Protein AF-A0A438HPR0-F1 (afdb_monomer_lite)

InterPro domains:
  IPR000210 BTB/POZ domain [PS50097] (5-69)
  IPR011333 SKP1/BTB/POZ domain superfamily [SSF54695] (2-93)
  IPR027356 NPH3 domain [PF03000] (141-338)
  IPR027356 NPH3 domain [PS51649] (141-339)
  IPR043454 NPH3/RPT2-like family [PTHR32370] (5-338)

pLDDT: mean 81.65, std 18.94, range [27.33, 97.75]

Organism: Vitis vinifera (NCBI:txid29760)

Secondary structure (DSSP, 8-state):
------EEEEETTTEEEEE-HHHHTTT-HHHHHHHTT----SS-EEEEETT-TTHHHHHHHHHHHHHTTT-----HHHHHHHHHHHHHTT-HHHHHHHHHHHHTS----------S---------------TTHHHHHHHSTHHHHHTTS-HHHHHHHHHHHHHTT--HHHHHHHHHHHHHHHHHHS-HHHHHHHHHHHHHHHHTS-GGGS-HHHHHHHHHHHHHTT--HHHHHHHHHHHHTTGGG--HHHH-PBPTTSSS-SB-HHHHHHHHHHHHTS---HHHHHHHHHHHHHHHHHHTT-TT--HHHHHHHHTTS-GGG-S--HHHHHHHHHHH--

Foldseek 3Di:
DDFDQQEWEAWQVPDIDRHRLVLQLVQFPQSVVVCVPPDDDPHRHYHYDHPQQVTPVLVVQSRVCSVVVNADPDDLVCVVSVCSNSVSRVRLPSVLVNVLVVLPDQDPPDPPDPPDDDDDDDDDDDDDDPPPPVVVCCRNCVCLVSCLPDALVSLLSNLVVNVVVVPDLLSSQVSLLSSLVSCVVVDDQVSNQSSLLSSLVSNLVGDLVNHDLVSLLVSVLSNLVHPHDPVSVLSSLLSNLCVLLVDALVSQQDADSPVQAFRGDLVSVLSSLVSVVVDDDDLSSLLSNVVSLLVNLLVRLQTPRDDPVSSVCSLPSGDPSSDPDCVSVVVSVVSNVVD

Radius of gyration: 28.21 Å; chains: 1; bounding box: 67×55×75 Å

Sequence (339 aa):
MGFCCDLEVDVNGEETFLLDKKILIPFSSKLSRLFSGLTSKAGTLKVILPDFPGGAEGFELIARFCYNNGRAEISPFNAVLLNCAACFMEMDQKILDSLVGRLALPSVVSPCTPSSGCSSFQLSSDTRSTDSVKNSWSRTTWWFEDLVFLNADLIDKVVKMMVSQKLDHVTLSRFLFYYQKSRFFIAGPAEKSKTTEVVVTLLSSLDRSSVSCKGLYDILRMALSLKVSKCCKNILESLIGSQLDQATLDNLLVPSPHGKGCIYYVNLVLRLLKSFLGGQFSSTQLKKVAALMDLYIAEVAPDSSLKPTKFVALVAALPDSARDSYDGIYQATDIYLEV

Structure (mmCIF, N/CA/C/O backbone):
data_AF-A0A438HPR0-F1
#
_entry.id   AF-A0A438HPR0-F1
#
loop_
_atom_site.group_PDB
_atom_site.id
_atom_site.type_symbol
_atom_site.label_atom_id
_atom_site.label_alt_id
_atom_site.label_comp_id
_atom_site.label_asym_id
_atom_site.label_entity_id
_atom_site.label_seq_id
_atom_site.pdbx_PDB_ins_code
_atom_site.Cartn_x
_atom_site.Cartn_y
_atom_site.Cartn_z
_atom_site.occupancy
_atom_site.B_iso_or_equiv
_atom_site.auth_seq_id
_atom_site.auth_comp_id
_atom_site.auth_asym_id
_atom_site.auth_atom_id
_atom_site.pdbx_PDB_model_num
ATOM 1 N N . MET A 1 1 ? -36.090 14.163 37.262 1.00 40.16 1 MET A N 1
ATOM 2 C CA . MET A 1 1 ? -36.234 12.734 36.906 1.00 40.16 1 MET A CA 1
ATOM 3 C C . MET A 1 1 ? -35.174 11.996 37.703 1.00 40.16 1 MET A C 1
ATOM 5 O O . MET A 1 1 ? -34.005 12.289 37.503 1.00 40.16 1 MET A O 1
ATOM 9 N N . GLY A 1 2 ? -35.564 11.215 38.712 1.00 45.91 2 GLY A N 1
ATOM 10 C CA . GLY A 1 2 ? -34.607 10.568 39.616 1.00 45.91 2 GLY A CA 1
ATOM 11 C C . GLY A 1 2 ? -33.827 9.473 38.893 1.00 45.91 2 GLY A C 1
ATOM 12 O O . GLY A 1 2 ? -34.434 8.672 38.185 1.00 45.91 2 GLY A O 1
ATOM 13 N N . PHE A 1 3 ? -32.504 9.461 39.051 1.00 50.88 3 PHE A N 1
ATOM 14 C CA . PHE A 1 3 ? -31.665 8.350 38.612 1.00 50.88 3 PHE A CA 1
ATOM 15 C C . PHE A 1 3 ? -32.076 7.105 39.402 1.00 50.88 3 PHE A C 1
ATOM 17 O O . PHE A 1 3 ? -32.039 7.109 40.632 1.00 50.88 3 PHE A O 1
ATOM 24 N N . CYS A 1 4 ? -32.540 6.070 38.709 1.00 64.56 4 CYS A N 1
ATOM 25 C CA . CYS A 1 4 ? -32.874 4.798 39.331 1.00 64.56 4 CYS A CA 1
ATOM 26 C C . CYS A 1 4 ? -31.632 3.914 39.216 1.00 64.56 4 CYS A C 1
ATOM 28 O O . CYS A 1 4 ? -31.351 3.390 38.142 1.00 64.56 4 CYS A O 1
ATOM 30 N N . CYS A 1 5 ? -30.851 3.811 40.292 1.00 74.75 5 CYS A N 1
ATOM 31 C CA . CYS A 1 5 ? -29.707 2.904 40.345 1.00 74.75 5 CYS A CA 1
ATOM 32 C C . CYS A 1 5 ? -30.221 1.475 40.561 1.00 74.75 5 CYS A C 1
ATOM 34 O O . CYS A 1 5 ? -30.329 1.011 41.695 1.00 74.75 5 CYS A O 1
ATOM 36 N N . ASP A 1 6 ? -30.625 0.813 39.480 1.00 84.94 6 ASP A N 1
ATOM 37 C CA . ASP A 1 6 ? -31.234 -0.520 39.499 1.00 84.94 6 ASP A CA 1
ATOM 38 C C . ASP A 1 6 ? -30.257 -1.654 39.136 1.00 84.94 6 ASP A C 1
ATOM 40 O O . ASP A 1 6 ? -30.676 -2.807 38.973 1.00 84.94 6 ASP A O 1
ATOM 44 N N . LEU A 1 7 ? -28.960 -1.340 39.056 1.00 87.88 7 LEU A N 1
ATOM 45 C CA . LEU A 1 7 ? -27.871 -2.265 38.758 1.00 87.88 7 LEU A CA 1
ATOM 46 C C . LEU A 1 7 ? -26.665 -2.041 39.689 1.00 87.88 7 LEU A C 1
ATOM 48 O O . LEU A 1 7 ? -26.069 -0.969 39.687 1.00 87.88 7 LEU A O 1
ATOM 52 N N . GLU A 1 8 ? -26.274 -3.077 40.427 1.00 91.25 8 GLU A N 1
ATOM 53 C CA . GLU A 1 8 ? -24.967 -3.222 41.073 1.00 91.25 8 GLU A CA 1
ATOM 54 C C . GLU A 1 8 ? -24.010 -3.978 40.150 1.00 91.25 8 GLU A C 1
ATOM 56 O O . GLU A 1 8 ? -24.308 -5.092 39.710 1.00 91.25 8 GLU A O 1
ATOM 61 N N . VAL A 1 9 ? -22.841 -3.399 39.892 1.00 92.38 9 VAL A N 1
ATOM 62 C CA . VAL A 1 9 ? -21.751 -4.061 39.172 1.00 92.38 9 VAL A CA 1
ATOM 63 C C . VAL A 1 9 ? -20.544 -4.171 40.083 1.00 92.38 9 VAL A C 1
ATOM 65 O O . VAL A 1 9 ? -19.925 -3.167 40.410 1.00 92.38 9 VAL A O 1
ATOM 68 N N . ASP A 1 10 ? -20.222 -5.393 40.479 1.00 93.19 10 ASP A N 1
ATOM 69 C CA . ASP A 1 10 ? -19.020 -5.747 41.226 1.00 93.19 10 ASP A CA 1
ATOM 70 C C . ASP A 1 10 ? -17.889 -6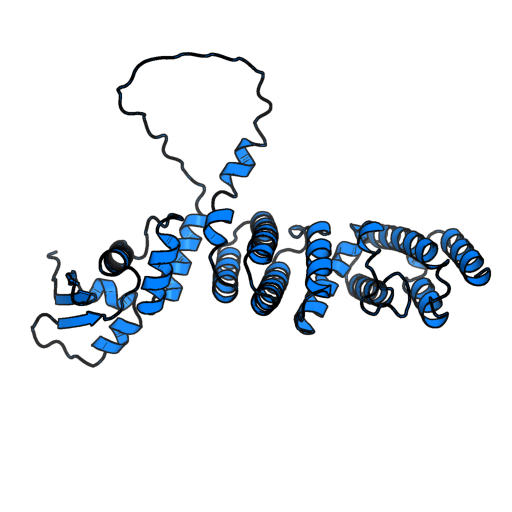.039 40.230 1.00 93.19 10 ASP A C 1
ATOM 72 O O . ASP A 1 10 ? -18.022 -6.913 39.364 1.00 93.19 10 ASP A O 1
ATOM 76 N N . VAL A 1 11 ? -16.806 -5.270 40.310 1.00 95.06 11 VAL A N 1
ATOM 77 C CA . VAL A 1 11 ? -15.658 -5.345 39.404 1.00 95.06 11 VAL A CA 1
ATOM 78 C C . VAL A 1 11 ? -14.484 -5.951 40.160 1.00 95.06 11 VAL A C 1
ATOM 80 O O . VAL A 1 11 ? -13.981 -5.363 41.114 1.00 95.06 11 VAL A O 1
ATOM 83 N N . ASN A 1 12 ? -14.043 -7.133 39.721 1.00 90.69 12 ASN A N 1
ATOM 84 C CA . ASN A 1 12 ? -12.920 -7.884 40.299 1.00 90.69 12 ASN A CA 1
ATOM 85 C C . ASN A 1 12 ? -13.018 -8.194 41.808 1.00 90.69 12 ASN A C 1
ATOM 87 O O . ASN A 1 12 ? -12.030 -8.632 42.390 1.00 90.69 12 ASN A O 1
ATOM 91 N N . GLY A 1 13 ? -14.175 -8.005 42.457 1.00 85.00 13 GLY A N 1
ATOM 92 C CA . GLY A 1 13 ? -14.289 -8.098 43.916 1.00 85.00 13 GLY A CA 1
ATOM 93 C C . GLY A 1 13 ? -13.649 -6.923 44.665 1.00 85.00 13 GLY A C 1
ATOM 94 O O . GLY A 1 13 ? -13.520 -6.992 45.886 1.00 85.00 13 GLY A O 1
ATOM 95 N N . GLU A 1 14 ? -13.228 -5.874 43.952 1.00 84.19 14 GLU A N 1
ATOM 96 C CA . GLU A 1 14 ? -12.534 -4.705 44.505 1.00 84.19 14 GLU A CA 1
ATOM 97 C C . GLU A 1 14 ? -13.509 -3.553 44.768 1.00 84.19 14 GLU A C 1
ATOM 99 O O . GLU A 1 14 ? -13.578 -3.039 45.884 1.00 84.19 14 GLU A O 1
ATOM 104 N N . GLU A 1 15 ? -14.301 -3.175 43.758 1.00 92.56 15 GLU A N 1
ATOM 105 C CA . GLU A 1 15 ? -15.260 -2.070 43.842 1.00 92.56 15 GLU A CA 1
ATOM 106 C C . GLU A 1 15 ? -16.634 -2.449 43.282 1.00 92.56 15 GLU A C 1
ATOM 108 O O . GLU A 1 15 ? -16.760 -3.241 42.346 1.00 92.56 15 GLU A O 1
ATOM 113 N N . THR A 1 16 ? -17.687 -1.860 43.859 1.00 92.56 16 THR A N 1
ATOM 114 C CA . THR A 1 16 ? -19.074 -2.036 43.405 1.00 92.56 16 THR A CA 1
ATOM 115 C C . THR A 1 16 ? -19.663 -0.707 42.941 1.00 92.56 16 THR A C 1
ATOM 117 O O . THR A 1 16 ? -19.718 0.262 43.696 1.00 92.56 16 THR A O 1
ATOM 120 N N . PHE A 1 17 ? -20.158 -0.681 41.707 1.00 92.00 17 PHE A N 1
ATOM 121 C CA . PHE A 1 17 ? -20.767 0.483 41.074 1.00 92.00 17 PHE A CA 1
ATOM 122 C C . PHE A 1 17 ? -22.291 0.367 41.069 1.00 92.00 17 PHE A C 1
ATOM 124 O O . PHE A 1 17 ? -22.838 -0.659 40.669 1.00 92.00 17 PHE A O 1
ATOM 131 N N . LEU A 1 18 ? -22.976 1.446 41.451 1.00 91.69 18 LEU A N 1
ATOM 132 C CA . LEU A 1 18 ? -24.435 1.565 41.399 1.00 91.69 18 LEU A CA 1
ATOM 133 C C . LEU A 1 18 ? -24.844 2.398 40.185 1.00 91.69 18 LEU A C 1
ATOM 135 O O . LEU A 1 18 ? -24.626 3.608 40.154 1.00 91.69 18 LEU A O 1
ATOM 139 N N . LEU A 1 19 ? -25.434 1.749 39.185 1.00 90.75 19 LEU A N 1
ATOM 140 C CA . LEU A 1 19 ? -25.696 2.326 37.868 1.00 90.75 19 LEU A CA 1
ATOM 141 C C . LEU A 1 19 ? -27.148 2.102 37.425 1.00 90.75 19 LEU A C 1
ATOM 143 O O . LEU A 1 19 ? -27.887 1.305 38.001 1.00 90.75 19 LEU A O 1
ATOM 147 N N . ASP A 1 20 ? -27.551 2.816 36.377 1.00 88.62 20 ASP A N 1
ATOM 148 C CA . ASP A 1 20 ? -28.837 2.643 35.699 1.00 88.62 20 ASP A CA 1
ATOM 149 C C . ASP A 1 20 ? -28.646 1.693 34.512 1.00 88.62 20 ASP A C 1
ATOM 151 O O . ASP A 1 20 ? -27.932 1.999 33.542 1.00 88.62 20 ASP A O 1
ATOM 155 N N . LYS A 1 21 ? -29.301 0.529 34.558 1.00 86.88 21 LYS A N 1
ATOM 156 C CA . LYS A 1 21 ? -29.164 -0.472 33.494 1.00 86.88 21 LYS A CA 1
ATOM 157 C C . LYS A 1 21 ? -29.645 0.047 32.139 1.00 86.88 21 LYS A C 1
ATOM 159 O O . LYS A 1 21 ? -29.128 -0.386 31.109 1.00 86.88 21 LYS A O 1
ATOM 164 N N . LYS A 1 22 ? -30.596 0.991 32.105 1.00 86.69 22 LYS A N 1
ATOM 165 C CA . LYS A 1 22 ? -31.125 1.571 30.857 1.00 86.69 22 LYS A CA 1
ATOM 166 C C . LYS A 1 22 ? -30.080 2.403 30.124 1.00 86.69 22 LYS A C 1
ATOM 168 O O . LYS A 1 22 ? -30.202 2.567 28.914 1.00 86.69 22 LYS A O 1
ATOM 173 N N . ILE A 1 23 ? -29.067 2.905 30.830 1.00 88.50 23 ILE A N 1
ATOM 174 C CA . ILE A 1 23 ? -27.968 3.672 30.236 1.00 88.50 23 ILE A CA 1
ATOM 175 C C . ILE A 1 23 ? -26.915 2.736 29.642 1.00 88.50 23 ILE A C 1
ATOM 177 O O . ILE A 1 23 ? -26.439 2.989 28.541 1.00 88.50 23 ILE A O 1
ATOM 181 N N . LEU A 1 24 ? -26.570 1.639 30.323 1.00 88.75 24 LEU A N 1
ATOM 182 C CA . LEU A 1 24 ? -25.499 0.737 29.878 1.00 88.75 24 LEU A CA 1
ATOM 183 C C . LEU A 1 24 ? -25.950 -0.280 28.816 1.00 88.75 24 LEU A C 1
ATOM 185 O O . LEU A 1 24 ? -25.207 -0.544 27.867 1.00 88.75 24 LEU A O 1
ATOM 189 N N . ILE A 1 25 ? -27.158 -0.845 28.942 1.00 87.19 25 ILE A N 1
ATOM 190 C CA . ILE A 1 25 ? -27.678 -1.891 28.036 1.00 87.19 25 ILE A CA 1
ATOM 191 C C . ILE A 1 25 ? -27.636 -1.485 26.556 1.00 87.19 25 ILE A C 1
ATOM 193 O O . ILE A 1 25 ? -27.214 -2.308 25.744 1.00 87.19 25 ILE A O 1
ATOM 197 N N . PRO A 1 26 ? -28.007 -0.248 26.162 1.00 87.12 26 PRO A N 1
ATOM 198 C CA . PRO A 1 26 ? -27.931 0.156 24.764 1.00 87.12 26 PRO A CA 1
ATOM 199 C C . PRO A 1 26 ? -26.521 0.079 24.185 1.00 87.12 26 PRO A C 1
ATOM 201 O O . PRO A 1 26 ? -26.385 0.059 22.964 1.00 87.12 26 PRO A O 1
ATOM 204 N N . PHE A 1 27 ? -25.478 0.142 25.017 1.00 86.56 27 PHE A N 1
ATOM 205 C CA . PHE A 1 27 ? -24.087 0.153 24.577 1.00 86.56 27 PHE A CA 1
ATOM 206 C C . PHE A 1 27 ? -23.433 -1.225 24.619 1.00 86.56 27 PHE A C 1
ATOM 208 O O . PHE A 1 27 ? -22.642 -1.520 23.729 1.00 86.56 27 PHE A O 1
ATOM 215 N N . SER A 1 28 ? -23.743 -2.046 25.623 1.00 89.75 28 SER A N 1
ATOM 216 C CA . SER A 1 28 ? -23.076 -3.329 25.850 1.00 89.75 28 SER A CA 1
ATOM 217 C C . SER A 1 28 ? -23.933 -4.505 25.391 1.00 89.75 28 SER A C 1
ATOM 219 O O . SER A 1 28 ? -24.949 -4.842 26.008 1.00 89.75 28 SER A O 1
ATOM 221 N N . SER A 1 29 ? -23.468 -5.197 24.348 1.00 88.12 29 SER A N 1
ATOM 222 C CA . SER A 1 29 ? -24.101 -6.435 23.869 1.00 88.12 29 SER A CA 1
ATOM 223 C C . SER A 1 29 ? -24.047 -7.537 24.931 1.00 88.12 29 SER A C 1
ATOM 225 O O . SER A 1 29 ? -24.999 -8.305 25.088 1.00 88.12 29 SER A O 1
ATOM 227 N N . LYS A 1 30 ? -22.968 -7.560 25.723 1.00 89.38 30 LYS A N 1
ATOM 228 C CA . LYS A 1 30 ? -22.779 -8.478 26.848 1.00 89.38 30 LYS A CA 1
ATOM 229 C C . LYS A 1 30 ? -23.846 -8.281 27.922 1.00 89.38 30 LYS A C 1
ATOM 231 O O . LYS A 1 30 ? -24.513 -9.243 28.293 1.00 89.38 30 LYS A O 1
ATOM 236 N N . LEU A 1 31 ? -24.061 -7.043 28.377 1.00 88.56 31 LEU A N 1
ATOM 237 C CA . LEU A 1 31 ? -25.106 -6.736 29.360 1.00 88.56 31 LEU A CA 1
ATOM 238 C C . LEU A 1 31 ? -26.508 -6.972 28.793 1.00 88.56 31 LEU A C 1
ATOM 240 O O . LEU A 1 31 ? -27.348 -7.551 29.473 1.00 88.56 31 LEU A O 1
ATOM 244 N N . SER A 1 32 ? -26.752 -6.593 27.536 1.00 88.38 32 SER A N 1
ATOM 245 C CA . SER A 1 32 ? -28.027 -6.865 26.863 1.00 88.38 32 SER A CA 1
ATOM 246 C C . SER A 1 32 ? -28.365 -8.362 26.876 1.00 88.38 32 SER A C 1
ATOM 248 O O . SER A 1 32 ? -29.481 -8.743 27.228 1.00 88.38 32 SER A O 1
ATOM 250 N N . ARG A 1 33 ? -27.380 -9.231 26.605 1.00 88.56 33 ARG A N 1
ATOM 251 C CA . ARG A 1 33 ? -27.534 -10.693 26.659 1.00 88.56 33 ARG A CA 1
ATOM 252 C C . ARG A 1 33 ? -27.710 -11.234 28.078 1.00 88.56 33 ARG A C 1
ATOM 254 O O . ARG A 1 33 ? -28.470 -12.176 28.266 1.00 88.56 33 ARG A O 1
ATOM 261 N N . LEU A 1 34 ? -27.032 -10.652 29.067 1.00 85.00 34 LEU A N 1
ATOM 262 C CA . LEU A 1 34 ? -27.198 -11.042 30.471 1.00 85.00 34 LEU A CA 1
ATOM 263 C C . LEU A 1 34 ? -28.601 -10.706 30.994 1.00 85.00 34 LEU A C 1
ATOM 265 O O . LEU A 1 34 ? -29.153 -11.462 31.789 1.00 85.00 34 LEU A O 1
ATOM 269 N N . PHE A 1 35 ? -29.200 -9.606 30.529 1.00 83.19 35 PHE A N 1
ATOM 270 C CA . PHE A 1 35 ? -30.494 -9.132 31.025 1.00 83.19 35 PHE A CA 1
ATOM 271 C C . PHE A 1 35 ? -31.699 -9.502 30.152 1.00 83.19 35 PHE A C 1
ATOM 273 O O . PHE A 1 35 ? -32.829 -9.366 30.620 1.00 83.19 35 PHE A O 1
ATOM 280 N N . SER A 1 36 ? -31.505 -10.012 28.930 1.00 74.88 36 SER A N 1
ATOM 281 C CA . SER A 1 36 ? -32.595 -10.333 27.988 1.00 74.88 36 SER A CA 1
ATOM 282 C C . SER A 1 36 ? -33.578 -11.410 28.476 1.00 74.88 36 SER A C 1
ATOM 284 O O . SER A 1 36 ? -34.665 -11.529 27.914 1.00 74.88 36 SER A O 1
ATOM 286 N N . GLY A 1 37 ? -33.244 -12.156 29.536 1.00 65.94 37 GLY A N 1
ATOM 287 C CA . GLY A 1 37 ? -34.116 -13.157 30.169 1.00 65.94 37 GLY A CA 1
ATOM 288 C C . GLY A 1 37 ? -34.644 -12.791 31.563 1.00 65.94 37 GLY A C 1
ATOM 289 O O . GLY A 1 37 ? -35.421 -13.551 32.138 1.00 65.94 37 GLY A O 1
ATOM 290 N N . LEU A 1 38 ? -34.241 -11.652 32.134 1.00 66.44 38 LEU A N 1
ATOM 291 C CA . LEU A 1 38 ? -34.601 -11.254 33.498 1.00 66.44 38 LEU A CA 1
ATOM 292 C C . LEU A 1 38 ? -35.800 -10.297 33.466 1.00 66.44 38 LEU A C 1
ATOM 294 O O . LEU A 1 38 ? -35.656 -9.077 33.406 1.00 66.44 38 LEU A O 1
ATOM 298 N N . THR A 1 39 ? -37.017 -10.848 33.513 1.00 53.59 39 THR A N 1
ATOM 299 C CA . THR A 1 39 ? -38.241 -10.051 33.686 1.00 53.59 39 THR A CA 1
ATOM 300 C C . THR A 1 39 ? -38.195 -9.339 35.036 1.00 53.59 39 THR A C 1
ATOM 302 O O . THR A 1 39 ? -38.145 -9.999 36.073 1.00 53.59 39 THR A O 1
ATOM 305 N N . SER A 1 40 ? -38.201 -8.005 34.998 1.00 56.44 40 SER A N 1
ATOM 306 C CA . SER A 1 40 ? -38.122 -7.064 36.123 1.00 56.44 40 SER A CA 1
ATOM 307 C C . SER A 1 40 ? -38.951 -7.479 37.351 1.00 56.44 40 SER A C 1
ATOM 309 O O . SER A 1 40 ? -40.078 -7.021 37.534 1.00 56.44 40 SER A O 1
ATOM 311 N N . LYS A 1 41 ? -38.382 -8.299 38.241 1.00 55.44 41 LYS A N 1
ATOM 312 C CA . LYS A 1 41 ? -38.765 -8.293 39.656 1.00 55.44 41 LYS A CA 1
ATOM 313 C C . LYS A 1 41 ? -38.112 -7.066 40.288 1.00 55.44 41 LYS A C 1
ATOM 315 O O . LYS A 1 41 ? -36.979 -6.743 39.953 1.00 55.44 41 LYS A O 1
ATOM 320 N N . ALA A 1 42 ? -38.858 -6.370 41.141 1.00 55.81 42 ALA A N 1
ATOM 321 C CA . ALA A 1 42 ? -38.537 -5.069 41.728 1.00 55.81 42 ALA A CA 1
ATOM 322 C C . ALA A 1 42 ? -37.354 -5.107 42.724 1.00 55.81 42 ALA A C 1
ATOM 324 O O . ALA A 1 42 ? -37.514 -4.785 43.897 1.00 55.81 42 ALA A O 1
ATOM 325 N N . GLY A 1 43 ? -36.178 -5.535 42.267 1.00 65.25 43 GLY A N 1
ATOM 326 C CA . GLY A 1 43 ? -34.943 -5.575 43.040 1.00 65.25 43 GLY A CA 1
ATOM 327 C C . GLY A 1 43 ? -33.747 -5.151 42.194 1.00 65.25 43 GLY A C 1
ATOM 328 O O . GLY A 1 43 ? -33.747 -5.323 40.973 1.00 65.25 43 GLY A O 1
ATOM 329 N N . THR A 1 44 ? -32.743 -4.582 42.857 1.00 70.94 44 THR A N 1
ATOM 330 C CA . THR A 1 44 ? -31.449 -4.228 42.267 1.00 70.94 44 THR A CA 1
ATOM 331 C C . THR A 1 44 ? -30.798 -5.480 41.686 1.00 70.94 44 THR A C 1
ATOM 333 O O . THR A 1 44 ? -30.643 -6.488 42.378 1.00 70.94 44 THR A O 1
ATOM 336 N N . LEU A 1 45 ? -30.456 -5.446 40.398 1.00 83.94 45 LEU A N 1
ATOM 337 C CA . LEU A 1 45 ? -29.740 -6.539 39.740 1.00 83.94 45 LEU A CA 1
ATOM 338 C C . LEU A 1 45 ? -28.270 -6.468 40.140 1.00 83.94 45 LEU A C 1
ATOM 340 O O . LEU A 1 45 ? -27.692 -5.397 40.042 1.00 83.94 45 LEU A O 1
ATOM 344 N N . LYS A 1 46 ? -27.655 -7.584 40.536 1.00 88.00 46 LYS A N 1
ATOM 345 C CA . LYS A 1 46 ? -26.213 -7.643 40.806 1.00 88.00 46 LYS A CA 1
ATOM 346 C C . LYS A 1 46 ? -25.499 -8.436 39.715 1.00 88.00 46 LYS A C 1
ATOM 348 O O . LYS A 1 46 ? -25.894 -9.561 39.408 1.00 88.00 46 LYS A O 1
ATOM 353 N N . VAL A 1 47 ? -24.452 -7.856 39.139 1.00 90.12 47 VAL A N 1
ATOM 354 C CA . VAL A 1 47 ? -23.565 -8.483 38.151 1.00 90.12 47 VAL A CA 1
ATOM 355 C C . VAL A 1 47 ? -22.141 -8.459 38.681 1.00 90.12 47 VAL A C 1
ATOM 357 O O . VAL A 1 47 ? -21.708 -7.453 39.226 1.00 90.12 47 VAL A O 1
ATOM 360 N N . ILE A 1 48 ? -21.416 -9.561 38.496 1.00 91.75 48 ILE A N 1
ATOM 361 C CA . ILE A 1 48 ? -19.993 -9.658 38.828 1.00 91.75 48 ILE A CA 1
ATOM 362 C C . ILE A 1 48 ? -19.215 -9.737 37.517 1.00 91.75 48 ILE A C 1
ATOM 364 O O . ILE A 1 48 ? -19.514 -10.577 36.663 1.00 91.75 48 ILE A O 1
ATOM 368 N N . LEU A 1 49 ? -18.235 -8.856 37.355 1.00 91.88 49 LEU A N 1
ATOM 369 C CA . LEU A 1 49 ? -17.322 -8.809 36.221 1.00 91.88 49 LEU A CA 1
ATOM 370 C C . LEU A 1 49 ? -15.915 -9.184 36.710 1.00 91.88 49 LEU A C 1
ATOM 372 O O . LEU A 1 49 ? -15.160 -8.297 37.108 1.00 91.88 49 LEU A O 1
ATOM 376 N N . PRO A 1 50 ? -15.567 -10.484 36.717 1.00 91.19 50 PRO A N 1
ATOM 377 C CA . PRO A 1 50 ? -14.218 -10.916 37.055 1.00 91.19 50 PRO A CA 1
ATOM 378 C C . PRO A 1 50 ? -13.244 -10.578 35.920 1.00 91.19 50 PRO A C 1
ATOM 380 O O . PRO A 1 50 ? -13.624 -10.588 34.745 1.00 91.19 50 PRO A O 1
ATOM 383 N N . ASP A 1 51 ? -11.993 -10.307 36.289 1.00 90.38 51 ASP A N 1
ATOM 384 C CA . ASP A 1 51 ? -10.882 -9.974 35.391 1.00 90.38 51 ASP A CA 1
ATOM 385 C C . ASP A 1 51 ? -11.191 -8.825 34.415 1.00 90.38 51 ASP A C 1
ATOM 387 O O . ASP A 1 51 ? -10.788 -8.831 33.247 1.00 90.38 51 ASP A O 1
ATOM 391 N N . PHE A 1 52 ? -11.927 -7.817 34.887 1.00 91.75 52 PHE A N 1
ATOM 392 C CA . PHE A 1 52 ? -12.206 -6.620 34.114 1.00 91.75 52 PHE A CA 1
ATOM 393 C C . PHE A 1 52 ? -10.894 -5.876 33.813 1.00 91.75 52 PHE A C 1
ATOM 395 O O . PHE A 1 52 ? -10.135 -5.558 34.739 1.00 91.75 52 PHE A O 1
ATOM 402 N N . PRO A 1 53 ? -10.599 -5.574 32.537 1.00 84.69 53 PRO A N 1
ATOM 403 C CA . PRO A 1 53 ? -9.344 -4.939 32.159 1.00 84.69 53 PRO A CA 1
ATOM 404 C C . PRO A 1 53 ? -9.283 -3.509 32.702 1.00 84.69 53 PRO A C 1
ATOM 406 O O . PRO A 1 53 ? -10.149 -2.684 32.414 1.00 84.69 53 PRO A O 1
ATOM 409 N N . GLY A 1 54 ? -8.239 -3.219 33.478 1.00 85.94 54 GLY A N 1
ATOM 410 C CA . GLY A 1 54 ? -8.115 -1.945 34.190 1.00 85.94 54 GLY A CA 1
ATOM 411 C C . GLY A 1 54 ? -8.843 -1.877 35.523 1.00 85.94 54 GLY A C 1
ATOM 412 O O . GLY A 1 54 ? -8.883 -0.803 36.113 1.00 85.94 54 GLY A O 1
ATOM 413 N N . GLY A 1 55 ? -9.447 -2.982 35.971 1.00 92.12 55 GLY A N 1
ATOM 414 C CA . GLY A 1 55 ? -10.204 -3.033 37.215 1.00 92.12 55 GLY A CA 1
ATOM 415 C C . GLY A 1 55 ? -11.295 -1.971 37.285 1.00 92.12 55 GLY A C 1
ATOM 416 O O . GLY A 1 55 ? -11.960 -1.672 36.286 1.00 92.12 55 GLY A O 1
ATOM 417 N N . ALA A 1 56 ? -11.466 -1.405 38.476 1.00 91.44 56 ALA A N 1
ATOM 418 C CA . ALA A 1 56 ? -12.455 -0.372 38.745 1.00 91.44 56 ALA A CA 1
ATOM 419 C C . ALA A 1 56 ? -12.273 0.875 37.859 1.00 91.44 56 ALA A C 1
ATOM 421 O O . ALA A 1 56 ? -13.249 1.362 37.293 1.00 91.44 56 ALA A O 1
ATOM 422 N N . GLU A 1 57 ? -11.033 1.329 37.643 1.00 88.62 57 GLU A N 1
ATOM 423 C CA . GLU A 1 57 ? -10.725 2.499 36.805 1.00 88.62 57 GLU A CA 1
ATOM 424 C C . GLU A 1 57 ? -11.149 2.280 35.342 1.00 88.62 57 GLU A C 1
ATOM 426 O O . GLU A 1 57 ? -11.787 3.132 34.713 1.00 88.62 57 GLU A O 1
ATOM 431 N N . GLY A 1 58 ? -10.850 1.097 34.794 1.00 87.94 58 GLY A N 1
ATOM 432 C CA . GLY A 1 58 ? -11.281 0.724 33.447 1.00 87.94 58 GLY A CA 1
ATOM 433 C C . GLY A 1 58 ? -12.805 0.688 33.317 1.00 87.94 58 GLY A C 1
ATOM 434 O O . GLY A 1 58 ? -13.359 1.113 32.295 1.00 87.94 58 GLY A O 1
ATOM 435 N N . PHE A 1 59 ? -13.498 0.204 34.350 1.00 92.69 59 PHE A N 1
ATOM 436 C CA . PHE A 1 59 ? -14.955 0.158 34.362 1.00 92.69 59 PHE A CA 1
ATOM 437 C C . PHE A 1 59 ? -15.577 1.551 34.518 1.00 92.69 59 PHE A C 1
ATOM 439 O O . PHE A 1 59 ? -16.540 1.865 33.815 1.00 92.69 59 PHE A O 1
ATOM 446 N N . GLU A 1 60 ? -15.001 2.416 35.354 1.00 91.06 60 GLU A N 1
ATOM 447 C CA . GLU A 1 60 ? -15.426 3.809 35.507 1.00 91.06 60 GLU A CA 1
ATOM 448 C C . GLU A 1 60 ? -15.360 4.552 34.167 1.00 91.06 60 GLU A C 1
ATOM 450 O O . GLU A 1 60 ? -16.319 5.228 33.781 1.00 91.06 60 GLU A O 1
ATOM 455 N N . LEU A 1 61 ? -14.278 4.370 33.400 1.00 86.56 61 LEU A N 1
ATOM 456 C CA . LEU A 1 61 ? -14.145 4.943 32.057 1.00 86.56 61 LEU A CA 1
ATOM 457 C C . LEU A 1 61 ? -15.278 4.500 31.120 1.00 86.56 61 LEU A C 1
ATOM 459 O O . LEU A 1 61 ? -15.840 5.330 30.398 1.00 86.56 61 LEU A O 1
ATOM 463 N N . ILE A 1 62 ? -15.654 3.218 31.149 1.00 89.31 62 ILE A N 1
ATOM 464 C CA . ILE A 1 62 ? -16.770 2.682 30.356 1.00 89.31 62 ILE A CA 1
ATOM 465 C C . ILE A 1 62 ? -18.117 3.219 30.832 1.00 89.31 62 ILE A C 1
ATOM 467 O O . ILE A 1 62 ? -18.952 3.609 30.008 1.00 89.31 62 ILE A O 1
ATOM 471 N N . ALA A 1 63 ? -18.343 3.269 32.143 1.00 90.38 63 ALA A N 1
ATOM 472 C CA . ALA A 1 63 ? -19.564 3.819 32.709 1.00 90.38 63 ALA A CA 1
ATOM 473 C C . ALA A 1 63 ? -19.706 5.290 32.299 1.00 90.38 63 ALA A C 1
ATOM 475 O O . ALA A 1 63 ? -20.701 5.672 31.681 1.00 90.38 63 ALA A O 1
ATOM 476 N N . ARG A 1 64 ? -18.665 6.101 32.506 1.00 88.38 64 ARG A N 1
ATOM 477 C CA . ARG A 1 64 ? -18.630 7.506 32.091 1.00 88.38 64 ARG A CA 1
ATOM 478 C C . ARG A 1 64 ? -18.853 7.667 30.587 1.00 88.38 64 ARG A C 1
ATOM 480 O O . ARG A 1 64 ? -19.567 8.584 30.181 1.00 88.38 64 ARG A O 1
ATOM 487 N N . PHE A 1 65 ? -18.303 6.784 29.754 1.00 86.94 65 PHE A N 1
ATOM 488 C CA . PHE A 1 65 ? -18.576 6.765 28.315 1.00 86.94 65 PHE A CA 1
ATOM 489 C C . PHE A 1 65 ? -20.069 6.551 28.008 1.00 86.94 65 PHE A C 1
ATOM 491 O O . PHE A 1 65 ? -20.649 7.319 27.236 1.00 86.94 65 PHE A O 1
ATOM 498 N N . CYS A 1 66 ? -20.714 5.563 28.638 1.00 88.19 66 CYS A N 1
ATOM 499 C CA . CYS A 1 66 ? -22.142 5.279 28.447 1.00 88.19 66 CYS A CA 1
ATOM 500 C C . CYS A 1 66 ? -23.024 6.447 28.903 1.00 88.19 66 CYS A C 1
ATOM 502 O O . CYS A 1 66 ? -23.925 6.869 28.178 1.00 88.19 66 CYS A O 1
ATOM 504 N N . TYR A 1 67 ? -22.736 7.002 30.082 1.00 88.06 67 TYR A N 1
ATOM 505 C CA . TYR A 1 67 ? -23.500 8.104 30.672 1.00 88.06 67 TYR A CA 1
ATOM 506 C C . TYR A 1 67 ? -23.390 9.403 29.875 1.00 88.06 67 TYR A C 1
ATOM 508 O O . TYR A 1 67 ? -24.346 10.173 29.820 1.00 88.06 67 TYR A O 1
ATOM 516 N N . ASN A 1 68 ? -22.274 9.616 29.180 1.00 85.38 68 ASN A N 1
ATOM 517 C CA . ASN A 1 68 ? -22.118 10.735 28.253 1.00 85.38 68 ASN A CA 1
ATOM 518 C C . ASN A 1 68 ? -22.631 10.417 26.838 1.00 85.38 68 ASN A C 1
ATOM 520 O O . ASN A 1 68 ? -22.223 11.047 25.862 1.00 85.38 68 ASN A O 1
ATOM 524 N N . ASN A 1 69 ? -23.524 9.433 26.707 1.00 79.06 69 ASN A N 1
ATOM 525 C CA . ASN A 1 69 ? -24.131 9.016 25.447 1.00 79.06 69 ASN A CA 1
ATOM 526 C C . ASN A 1 69 ? -23.094 8.657 24.364 1.00 79.06 69 ASN A C 1
ATOM 528 O O . ASN A 1 69 ? -23.235 9.017 23.194 1.00 79.06 69 ASN A O 1
ATOM 532 N N . GLY A 1 70 ? -22.016 7.990 24.772 1.00 74.12 70 GLY A N 1
ATOM 533 C CA . GLY A 1 70 ? -20.912 7.621 23.897 1.00 74.12 70 GLY A CA 1
ATOM 534 C C . GLY A 1 70 ? -19.999 8.779 23.514 1.00 74.12 70 GLY A C 1
ATOM 535 O O . GLY A 1 70 ? -19.306 8.685 22.513 1.00 74.12 70 GLY A O 1
ATOM 536 N N . ARG A 1 71 ? -19.999 9.884 24.268 1.00 68.75 71 ARG A N 1
ATOM 537 C CA . ARG A 1 71 ? -19.056 10.994 24.093 1.00 68.75 71 ARG A CA 1
ATOM 538 C C . ARG A 1 71 ? -18.101 11.025 25.280 1.00 68.75 71 ARG A C 1
ATOM 540 O O . ARG A 1 71 ? -18.423 11.597 26.313 1.00 68.75 71 ARG A O 1
ATOM 547 N N . ALA A 1 72 ? -16.926 10.416 25.150 1.00 67.12 72 ALA A N 1
ATOM 548 C CA . ALA A 1 72 ? -15.874 10.547 26.159 1.00 67.12 72 ALA A CA 1
ATOM 549 C C . ALA A 1 72 ? -14.686 11.346 25.630 1.00 67.12 72 ALA A C 1
ATOM 551 O O . ALA A 1 72 ? -14.394 11.365 24.430 1.00 67.12 72 ALA A O 1
ATOM 552 N N . GLU A 1 73 ? -13.964 11.982 26.548 1.00 61.31 73 GLU A N 1
ATOM 553 C CA . GLU A 1 73 ? -12.661 12.545 26.236 1.00 61.31 73 GLU A CA 1
ATOM 554 C C . GLU A 1 73 ? -11.626 11.423 26.102 1.00 61.31 73 GLU A C 1
ATOM 556 O O . GLU A 1 73 ? -10.973 11.044 27.067 1.00 61.31 73 GLU A O 1
ATOM 561 N N . ILE A 1 74 ? -11.504 10.862 24.897 1.00 66.56 74 ILE A N 1
ATOM 562 C CA . ILE A 1 74 ? -10.535 9.800 24.588 1.00 66.56 74 ILE A CA 1
ATOM 563 C C . ILE A 1 74 ? -9.137 10.396 24.370 1.00 66.56 74 ILE A C 1
ATOM 565 O O . ILE A 1 74 ? -8.852 10.926 23.294 1.00 66.56 74 ILE A O 1
ATOM 569 N N . SER A 1 75 ? -8.277 10.351 25.380 1.00 59.91 75 SER A N 1
ATOM 570 C CA . SER A 1 75 ? -6.864 10.727 25.288 1.00 59.91 75 SER A CA 1
ATOM 571 C C . SER A 1 75 ? -5.995 9.492 25.007 1.00 59.91 75 SER A C 1
ATOM 573 O O . SER A 1 75 ? -6.409 8.374 25.314 1.00 59.91 75 SER A O 1
ATOM 575 N N . PRO A 1 76 ? -4.766 9.646 24.488 1.00 52.72 76 PRO A N 1
ATOM 576 C CA . PRO A 1 76 ? -3.830 8.524 24.359 1.00 52.72 76 PRO A CA 1
ATOM 577 C C . PRO A 1 76 ? -3.615 7.741 25.662 1.00 52.72 76 PRO A C 1
ATOM 579 O O . PRO A 1 76 ? -3.419 6.529 25.625 1.00 52.72 76 PRO A O 1
ATOM 582 N N . PHE A 1 77 ? -3.718 8.407 26.816 1.00 57.94 77 PHE A N 1
ATOM 583 C CA . PHE A 1 77 ? -3.553 7.785 28.131 1.00 57.94 77 PHE A CA 1
ATOM 584 C C . PHE A 1 77 ? -4.705 6.847 28.511 1.00 57.94 77 PHE A C 1
ATOM 586 O O . PHE A 1 77 ? -4.482 5.882 29.235 1.00 57.94 77 PHE A O 1
ATOM 593 N N . ASN A 1 78 ? -5.924 7.100 28.022 1.00 71.25 78 ASN A N 1
ATOM 594 C CA . ASN A 1 78 ? -7.099 6.288 28.349 1.00 71.25 78 ASN A CA 1
ATOM 595 C C . ASN A 1 78 ? -7.605 5.433 27.175 1.00 71.25 78 ASN A C 1
ATOM 597 O O . ASN A 1 78 ? -8.422 4.543 27.391 1.00 71.25 78 ASN A O 1
ATOM 601 N N . ALA A 1 79 ? -7.108 5.648 25.952 1.00 70.75 79 ALA A N 1
ATOM 602 C CA . ALA A 1 79 ? -7.599 4.980 24.748 1.00 70.75 79 ALA A CA 1
ATOM 603 C C . ALA A 1 79 ? -7.399 3.457 24.781 1.00 70.75 79 ALA A C 1
ATOM 605 O O . ALA A 1 79 ? -8.310 2.713 24.421 1.00 70.75 79 ALA A O 1
ATOM 606 N N . VAL A 1 80 ? -6.237 2.986 25.248 1.00 69.62 80 VAL A N 1
ATOM 607 C CA . VAL A 1 80 ? -5.950 1.547 25.383 1.00 69.62 80 VAL A CA 1
ATOM 608 C C . VAL A 1 80 ? -6.881 0.916 26.411 1.00 69.62 80 VAL A C 1
ATOM 610 O O . VAL A 1 80 ? -7.521 -0.095 26.126 1.00 69.62 80 VAL A O 1
ATOM 613 N N . LEU A 1 81 ? -6.984 1.537 27.588 1.00 78.62 81 LEU A N 1
ATOM 614 C CA . LEU A 1 81 ? -7.791 1.039 28.695 1.00 78.62 81 LEU A CA 1
ATOM 615 C C . LEU A 1 81 ? -9.275 0.998 28.326 1.00 78.62 81 LEU A C 1
ATOM 617 O O . LEU A 1 81 ? -9.919 -0.038 28.480 1.00 78.62 81 LEU A O 1
ATOM 621 N N . LEU A 1 82 ? -9.778 2.086 27.738 1.00 82.31 82 LEU A N 1
ATOM 622 C CA . LEU A 1 82 ? -11.139 2.184 27.228 1.00 82.31 82 LEU A CA 1
ATOM 623 C C . LEU A 1 82 ? -11.401 1.118 26.163 1.00 82.31 82 LEU A C 1
ATOM 625 O O . LEU A 1 82 ? -12.432 0.461 26.219 1.00 82.31 82 LEU A O 1
ATOM 629 N N . ASN A 1 83 ? -10.479 0.904 25.220 1.00 78.19 83 ASN A N 1
ATOM 630 C CA . ASN A 1 83 ? -10.645 -0.109 24.179 1.00 78.19 83 ASN A CA 1
ATOM 631 C C . ASN A 1 83 ? -10.677 -1.535 24.755 1.00 78.19 83 ASN A C 1
ATOM 633 O O . ASN A 1 83 ? -11.548 -2.322 24.386 1.00 78.19 83 ASN A O 1
ATOM 637 N N . CYS A 1 84 ? -9.776 -1.871 25.681 1.00 78.88 84 CYS A N 1
ATOM 638 C CA . CYS A 1 84 ? -9.770 -3.174 26.351 1.00 78.88 84 CYS A CA 1
ATOM 639 C C . CYS A 1 84 ? -11.068 -3.413 27.140 1.00 78.88 84 CYS A C 1
ATOM 641 O O . CYS A 1 84 ? -11.706 -4.455 26.981 1.00 78.88 84 CYS A O 1
ATOM 643 N N . ALA A 1 85 ? -11.493 -2.427 27.932 1.00 88.25 85 ALA A N 1
ATOM 644 C CA . ALA A 1 85 ? -12.736 -2.451 28.700 1.00 88.25 85 ALA A CA 1
ATOM 645 C C . ALA A 1 85 ? -13.979 -2.564 27.805 1.00 88.25 85 ALA A C 1
ATOM 647 O O . ALA A 1 85 ? -14.909 -3.314 28.100 1.00 88.25 85 ALA A O 1
ATOM 648 N N . ALA A 1 86 ? -13.968 -1.900 26.655 1.00 85.94 86 ALA A N 1
ATOM 649 C CA . ALA A 1 86 ? -15.039 -1.966 25.671 1.00 85.94 86 ALA A CA 1
ATOM 650 C C . ALA A 1 86 ? -15.146 -3.315 24.983 1.00 85.94 86 ALA A C 1
ATOM 652 O O . ALA A 1 86 ? -16.256 -3.821 24.836 1.00 85.94 86 ALA A O 1
ATOM 653 N N . CYS A 1 87 ? -14.006 -3.900 24.605 1.00 82.94 87 CYS A N 1
ATOM 654 C CA . CYS A 1 87 ? -13.953 -5.245 24.043 1.00 82.94 87 CYS A CA 1
ATOM 655 C C . CYS A 1 87 ? -14.503 -6.251 25.058 1.00 82.94 87 CYS A C 1
ATOM 657 O O . CYS A 1 87 ? -15.324 -7.098 24.716 1.00 82.94 87 CYS A O 1
ATOM 659 N N . PHE A 1 88 ? -14.117 -6.116 26.332 1.00 87.50 88 PHE A N 1
ATOM 660 C CA . PHE A 1 88 ? -14.641 -6.959 27.406 1.00 87.50 88 PHE A CA 1
ATOM 661 C C . PHE A 1 88 ? -16.164 -6.826 27.573 1.00 87.50 88 PHE A C 1
ATOM 663 O O . PHE A 1 88 ? -16.833 -7.806 27.913 1.00 87.50 88 PHE A O 1
ATOM 670 N N . MET A 1 89 ? -16.708 -5.630 27.331 1.00 88.50 89 MET A N 1
ATOM 671 C CA . MET A 1 89 ? -18.136 -5.307 27.423 1.00 88.50 89 MET A CA 1
ATOM 672 C C . MET A 1 89 ? -18.906 -5.477 26.104 1.00 88.50 89 MET A C 1
ATOM 674 O O . MET A 1 89 ? -20.119 -5.250 26.086 1.00 88.50 89 MET A O 1
ATOM 678 N N . GLU A 1 90 ? -18.247 -5.899 25.022 1.00 88.38 90 GLU A N 1
ATOM 679 C CA . GLU A 1 90 ? -18.817 -6.025 23.672 1.00 88.38 90 GLU A CA 1
ATOM 680 C C . GLU A 1 90 ? -19.491 -4.714 23.195 1.00 88.38 90 GLU A C 1
ATOM 682 O O . GLU A 1 90 ? -20.656 -4.710 22.773 1.00 88.38 90 GLU A O 1
ATOM 687 N N . MET A 1 91 ? -18.770 -3.589 23.325 1.00 84.94 91 MET A N 1
ATOM 688 C CA . MET A 1 91 ? -19.208 -2.213 22.999 1.00 84.94 91 MET A CA 1
ATOM 689 C C . MET A 1 91 ? -18.567 -1.638 21.717 1.00 84.94 91 MET A C 1
ATOM 691 O O . MET A 1 91 ? -18.638 -0.432 21.458 1.00 84.94 91 MET A O 1
ATOM 695 N N . ASP A 1 92 ? -17.927 -2.488 20.916 1.00 69.25 92 ASP A N 1
ATOM 696 C CA . ASP A 1 92 ? -16.919 -2.133 19.908 1.00 69.25 92 ASP A CA 1
ATOM 697 C C . ASP A 1 92 ? -17.357 -1.031 18.930 1.00 69.25 92 ASP A C 1
ATOM 699 O O . ASP A 1 92 ? -16.587 -0.129 18.609 1.00 69.25 92 ASP A O 1
ATOM 703 N N . GLN A 1 93 ? -18.605 -1.072 18.460 1.00 67.25 93 GLN A N 1
ATOM 704 C CA . GLN A 1 93 ? -19.073 -0.186 17.392 1.00 67.25 93 GLN A CA 1
ATOM 705 C C . GLN A 1 93 ? -19.236 1.269 17.860 1.00 67.25 93 GLN A C 1
ATOM 707 O O . GLN A 1 93 ? -18.853 2.193 17.150 1.00 67.25 93 GLN A O 1
ATOM 712 N N . LYS A 1 94 ? -19.707 1.482 19.095 1.00 68.50 94 LYS A N 1
ATOM 713 C CA . LYS A 1 94 ? -19.971 2.830 19.621 1.00 68.50 94 LYS A CA 1
ATOM 714 C C . LYS A 1 94 ? -18.706 3.570 20.039 1.00 68.50 94 LYS A C 1
ATOM 716 O O . LYS A 1 94 ? -18.646 4.793 19.934 1.00 68.50 94 LYS A O 1
ATOM 721 N N . ILE A 1 95 ? -17.697 2.847 20.525 1.00 66.56 95 ILE A N 1
ATOM 722 C CA . ILE A 1 95 ? -16.407 3.460 20.871 1.00 66.56 95 ILE A CA 1
ATOM 723 C C . ILE A 1 95 ? -15.652 3.862 19.615 1.00 66.56 95 ILE A C 1
ATOM 725 O O . ILE A 1 95 ? -15.086 4.954 19.583 1.00 66.56 95 ILE A O 1
ATOM 729 N N . LEU A 1 96 ? -15.713 3.039 18.566 1.00 64.69 96 LEU A N 1
ATOM 730 C CA . LEU A 1 96 ? -15.198 3.416 17.256 1.00 64.69 96 LEU A CA 1
ATOM 731 C C . LEU A 1 96 ? -15.877 4.702 16.753 1.00 64.69 96 LEU A C 1
ATOM 733 O O . LEU A 1 96 ? -15.168 5.646 16.406 1.00 64.69 96 LEU A O 1
ATOM 737 N N . ASP A 1 97 ? -17.211 4.794 16.822 1.00 68.62 97 ASP A N 1
ATOM 738 C CA . ASP A 1 97 ? -17.952 6.000 16.414 1.00 68.62 97 ASP A CA 1
ATOM 739 C C . ASP A 1 97 ? -17.507 7.254 17.191 1.00 68.62 97 ASP A C 1
ATOM 741 O O . ASP A 1 97 ? -17.293 8.317 16.601 1.00 68.62 97 ASP A O 1
ATOM 745 N N . SER A 1 98 ? -17.306 7.139 18.510 1.00 68.19 98 SER A N 1
ATOM 746 C CA . SER A 1 98 ? -16.825 8.245 19.351 1.00 68.19 98 SER A CA 1
ATOM 747 C C . SER A 1 98 ? -15.388 8.653 19.047 1.00 68.19 98 SER A C 1
ATOM 749 O O . SER A 1 98 ? -15.069 9.845 19.076 1.00 68.19 98 SER A O 1
ATOM 751 N N . LEU A 1 99 ? -14.506 7.678 18.823 1.00 65.19 99 LEU A N 1
ATOM 752 C CA . LEU A 1 99 ? -13.094 7.911 18.542 1.00 65.19 99 LEU A CA 1
ATOM 753 C C . LEU A 1 99 ? -12.952 8.631 17.202 1.00 65.19 99 LEU A C 1
ATOM 755 O O . LEU A 1 99 ? -12.270 9.649 17.124 1.00 65.19 99 LEU A O 1
ATOM 759 N N . VAL A 1 100 ? -13.689 8.196 16.181 1.00 63.09 100 VAL A N 1
ATOM 760 C CA . VAL A 1 100 ? -13.694 8.867 14.876 1.00 63.09 100 VAL A CA 1
ATOM 761 C C . VAL A 1 100 ? -14.376 10.235 14.944 1.00 63.09 100 VAL A C 1
ATOM 763 O O . VAL A 1 100 ? -13.839 11.193 14.393 1.00 63.09 100 VAL A O 1
ATOM 766 N N . GLY A 1 101 ? -15.476 10.383 15.690 1.00 62.62 101 GLY A N 1
ATOM 767 C CA . GLY A 1 101 ? -16.131 11.681 15.885 1.00 62.62 101 GLY A CA 1
ATOM 768 C C . GLY A 1 101 ? -15.212 12.742 16.505 1.00 62.62 101 GLY A C 1
ATOM 769 O O . GLY A 1 101 ? -15.297 13.914 16.146 1.00 62.62 101 GLY A O 1
ATOM 770 N N . ARG A 1 102 ? -14.282 12.347 17.386 1.00 65.00 102 ARG A N 1
ATOM 771 C CA . ARG A 1 102 ? -13.242 13.244 17.927 1.00 65.00 102 ARG A CA 1
ATOM 772 C C . ARG A 1 102 ? -12.182 13.600 16.888 1.00 65.00 102 ARG A C 1
ATOM 774 O O . ARG A 1 102 ? -11.740 14.742 16.847 1.00 65.00 102 ARG A O 1
ATOM 781 N N . LEU A 1 103 ? -11.787 12.637 16.060 1.00 58.53 103 LEU A N 1
ATOM 782 C CA . LEU A 1 103 ? -10.774 12.819 15.015 1.00 58.53 103 LEU A CA 1
ATOM 783 C C . LEU A 1 103 ? -11.285 13.667 13.844 1.00 58.53 103 LEU A C 1
ATOM 785 O O . LEU A 1 103 ? -10.497 14.337 13.182 1.00 58.53 103 LEU A O 1
ATOM 789 N N . ALA A 1 104 ? -12.600 13.668 13.617 1.00 55.66 104 ALA A N 1
ATOM 790 C CA . ALA A 1 104 ? -13.273 14.506 12.631 1.00 55.66 104 ALA A CA 1
ATOM 791 C C . ALA A 1 104 ? -13.416 15.978 13.070 1.00 55.66 104 ALA A C 1
ATOM 793 O O . ALA A 1 104 ? -13.667 16.844 12.230 1.00 55.66 104 ALA A O 1
ATOM 794 N N . LEU A 1 105 ? -13.278 16.283 14.367 1.00 54.53 105 LEU A N 1
ATOM 795 C CA . LEU A 1 105 ? -13.382 17.649 14.876 1.00 54.53 105 LEU A CA 1
ATOM 796 C C . LEU A 1 105 ? -12.025 18.366 14.767 1.00 54.53 105 LEU A C 1
ATOM 798 O O . LEU A 1 105 ? -11.021 17.852 15.264 1.00 54.53 105 LEU A O 1
ATOM 802 N N . PRO A 1 106 ? -11.965 19.575 14.176 1.00 43.03 106 PRO A N 1
ATOM 803 C CA . PRO A 1 106 ? -10.773 20.403 14.273 1.00 43.03 106 PRO A CA 1
ATOM 804 C C . PRO A 1 106 ? -10.533 20.720 15.751 1.00 43.03 106 PRO A C 1
ATOM 806 O O . PRO A 1 106 ? -11.433 21.201 16.442 1.00 43.03 106 PRO A O 1
ATOM 809 N N . SER A 1 107 ? -9.337 20.409 16.251 1.00 45.84 107 SER A N 1
ATOM 810 C CA . SER A 1 107 ? -8.984 20.633 17.649 1.00 45.84 107 SER A CA 1
ATOM 811 C C . SER A 1 107 ? -9.126 22.118 17.994 1.00 45.84 107 SER A C 1
ATOM 813 O O . SER A 1 107 ? -8.310 22.957 17.613 1.00 45.84 107 SER A O 1
ATOM 815 N N . VAL A 1 108 ? -10.172 22.465 18.744 1.00 36.44 108 VAL A N 1
ATOM 816 C CA . VAL A 1 108 ? -10.191 23.721 19.490 1.00 36.44 108 VAL A CA 1
ATOM 817 C C . VAL A 1 108 ? -9.358 23.457 20.731 1.00 36.44 108 VAL A C 1
ATOM 819 O O . VAL A 1 108 ? -9.850 22.954 21.738 1.00 36.44 108 VAL A O 1
ATOM 822 N N . VAL A 1 109 ? -8.060 23.740 20.639 1.00 37.25 109 VAL A N 1
ATOM 823 C CA . VAL A 1 109 ? -7.247 23.893 21.841 1.00 37.25 109 VAL A CA 1
ATOM 824 C C . VAL A 1 109 ? -7.809 25.114 22.558 1.00 37.25 109 VAL A C 1
ATOM 826 O O . VAL A 1 109 ? -7.602 26.248 22.128 1.00 37.25 109 VAL A O 1
ATOM 829 N N . SER A 1 110 ? -8.585 24.874 23.615 1.00 34.50 110 SER A N 1
ATOM 830 C CA . SER A 1 110 ? -8.915 25.908 24.587 1.00 34.50 110 SER A CA 1
ATOM 831 C C . SER A 1 110 ? -7.592 26.478 25.097 1.00 34.50 110 SER A C 1
ATOM 833 O O . SER A 1 110 ? -6.762 25.698 25.571 1.00 34.50 110 SER A O 1
ATOM 835 N N . PRO A 1 111 ? -7.332 27.789 24.980 1.00 32.53 111 PRO A N 1
ATOM 836 C CA . PRO A 1 111 ? -6.143 28.373 25.563 1.00 32.53 111 PRO A CA 1
ATOM 837 C C . PRO A 1 111 ? -6.294 28.255 27.076 1.00 32.53 111 PRO A C 1
ATOM 839 O O . PRO A 1 111 ? -7.066 28.984 27.694 1.00 32.53 111 PRO A O 1
ATOM 842 N N . CYS A 1 112 ? -5.609 27.287 27.680 1.00 32.06 112 CYS A N 1
ATOM 843 C CA . CYS A 1 112 ? -5.470 27.236 29.123 1.00 32.06 112 CYS A CA 1
ATOM 844 C C . CYS A 1 112 ? -4.838 28.560 29.560 1.00 32.06 112 CYS A C 1
ATOM 846 O O . CYS A 1 112 ? -3.663 28.812 29.299 1.00 32.06 112 CYS A O 1
ATOM 848 N N . THR A 1 113 ? -5.628 29.422 30.198 1.00 32.22 113 THR A N 1
ATOM 849 C CA . THR A 1 113 ? -5.119 30.518 31.017 1.00 32.22 113 THR A CA 1
ATOM 850 C C . THR A 1 113 ? -4.181 29.910 32.057 1.00 32.22 113 THR A C 1
ATOM 852 O O . THR A 1 113 ? -4.645 29.086 32.852 1.00 32.22 113 THR A O 1
ATOM 855 N N . PRO A 1 114 ? -2.888 30.270 32.090 1.00 32.03 114 PRO A N 1
ATOM 856 C CA . PRO A 1 114 ? -2.037 29.881 33.197 1.00 32.03 114 PRO A CA 1
ATOM 857 C C . PRO A 1 114 ? -2.571 30.608 34.428 1.00 32.03 114 PRO A C 1
ATOM 859 O O . PRO A 1 114 ? -2.500 31.834 34.526 1.00 32.03 114 PRO A O 1
ATOM 862 N N . SER A 1 115 ? -3.167 29.848 35.343 1.00 32.59 115 SER A N 1
ATOM 863 C CA . SER A 1 115 ? -3.424 30.332 36.689 1.00 32.59 115 SER A CA 1
ATOM 864 C C . SER A 1 115 ? -2.089 30.749 37.299 1.00 32.59 115 SER A C 1
ATOM 866 O O . SER A 1 115 ? -1.141 29.969 37.343 1.00 32.59 115 SER A O 1
ATOM 868 N N . SER A 1 116 ? -2.059 32.010 37.714 1.00 38.72 116 SER A N 1
ATOM 869 C CA . SER A 1 116 ? -1.068 32.694 38.538 1.00 38.72 116 SER A CA 1
ATOM 870 C C . SER A 1 116 ? -0.214 31.788 39.438 1.00 38.72 116 SER A C 1
ATOM 872 O O . SER A 1 116 ? -0.752 31.039 40.255 1.00 38.72 116 SER A O 1
ATOM 874 N N . GLY A 1 117 ? 1.111 31.975 39.356 1.00 32.84 117 GLY A N 1
ATOM 875 C CA . GLY A 1 117 ? 2.002 31.811 40.506 1.00 32.84 117 GLY A CA 1
ATOM 876 C C . GLY A 1 117 ? 3.242 30.935 40.317 1.00 32.84 117 GLY A C 1
ATOM 877 O O . GLY A 1 117 ? 3.317 29.885 40.936 1.00 32.84 117 GLY A O 1
ATOM 878 N N . CYS A 1 118 ? 4.254 31.382 39.561 1.00 27.33 118 CYS A N 1
ATOM 879 C CA . CYS A 1 118 ? 5.655 31.340 40.020 1.00 27.33 118 CYS A CA 1
ATOM 880 C C . CYS A 1 118 ? 6.577 32.159 39.098 1.00 27.33 118 CYS A C 1
ATOM 882 O O . CYS A 1 118 ? 6.376 32.243 37.891 1.00 27.33 118 CYS A O 1
ATOM 884 N N . SER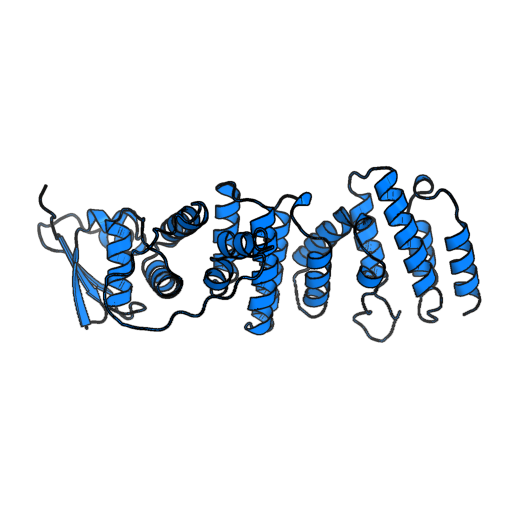 A 1 119 ? 7.553 32.810 39.714 1.00 31.48 119 SER A N 1
ATOM 885 C CA . SER A 1 119 ? 8.408 33.902 39.241 1.00 31.48 119 SER A CA 1
ATOM 886 C C . SER A 1 119 ? 9.543 33.510 38.286 1.00 31.48 119 SER A C 1
ATOM 888 O O . SER A 1 119 ? 10.150 32.463 38.483 1.00 31.48 119 SER A O 1
ATOM 890 N N . SER A 1 120 ? 9.913 34.464 37.405 1.00 33.75 120 SER A N 1
ATOM 891 C CA . SER A 1 120 ? 11.216 34.656 36.709 1.00 33.75 120 SER A CA 1
ATOM 892 C C . SER A 1 120 ? 11.699 33.485 35.831 1.00 33.75 120 SER A C 1
ATOM 894 O O . SER A 1 120 ? 11.822 32.367 36.296 1.00 33.75 120 SER A O 1
ATOM 896 N N . PHE A 1 121 ? 12.011 33.632 34.543 1.00 31.36 121 PHE A N 1
ATOM 897 C CA . PHE A 1 121 ? 12.877 34.627 33.912 1.00 31.36 121 PHE A CA 1
ATOM 898 C C . PHE A 1 121 ? 12.423 34.903 32.468 1.00 31.36 121 PHE A C 1
ATOM 900 O O . PHE A 1 121 ? 12.061 33.989 31.730 1.00 31.36 121 PHE A O 1
ATOM 907 N N . GLN A 1 122 ? 12.471 36.174 32.064 1.00 42.38 122 GLN A N 1
ATOM 908 C CA . GLN A 1 122 ? 12.367 36.589 30.666 1.00 42.38 122 GLN A CA 1
ATOM 909 C C . GLN A 1 122 ? 13.654 36.223 29.927 1.00 42.38 122 GLN A C 1
ATOM 911 O O . GLN A 1 122 ? 14.740 36.626 30.340 1.00 42.38 122 GLN A O 1
ATOM 916 N N . LEU A 1 123 ? 13.522 35.554 28.786 1.00 28.58 123 LEU A N 1
ATOM 917 C CA . LEU A 1 123 ? 14.529 35.614 27.736 1.00 28.58 123 LEU A CA 1
ATOM 918 C C . LEU A 1 123 ? 13.807 35.763 26.402 1.00 28.58 123 LEU A C 1
ATOM 920 O O . LEU A 1 123 ? 13.252 34.822 25.843 1.00 28.58 123 LEU A O 1
ATOM 924 N N . SER A 1 124 ? 13.761 37.019 25.964 1.00 34.72 124 SER A N 1
ATOM 925 C CA . SER A 1 124 ? 13.390 37.401 24.613 1.00 34.72 124 SER A CA 1
ATOM 926 C C . SER A 1 124 ? 14.452 36.876 23.652 1.00 34.72 124 SER A C 1
ATOM 928 O O . SER A 1 124 ? 15.652 37.008 23.901 1.00 34.72 124 SER A O 1
ATOM 930 N N . SER A 1 125 ? 14.023 36.291 22.544 1.00 30.53 125 SER A N 1
ATOM 931 C CA . SER A 1 125 ? 14.854 36.157 21.356 1.00 30.53 125 SER A CA 1
ATOM 932 C C . SER A 1 125 ? 13.954 36.320 20.148 1.00 30.53 125 SER A C 1
ATOM 934 O O . SER A 1 125 ? 13.244 35.405 19.737 1.00 30.53 125 SER A O 1
ATOM 936 N N . ASP A 1 126 ? 13.988 37.534 19.608 1.00 33.50 126 ASP A N 1
ATOM 937 C CA . ASP A 1 126 ? 13.541 37.835 18.263 1.00 33.50 126 ASP A CA 1
ATOM 938 C C . ASP A 1 126 ? 14.301 36.950 17.276 1.00 33.50 126 ASP A C 1
ATOM 940 O O . ASP A 1 126 ? 15.514 37.060 17.094 1.00 33.50 126 ASP A O 1
ATOM 944 N N . THR A 1 127 ? 13.584 36.073 16.588 1.00 31.28 127 THR A N 1
ATOM 945 C CA . THR A 1 127 ? 14.016 35.595 15.278 1.00 31.28 127 THR A CA 1
ATOM 946 C C . THR A 1 127 ? 12.786 35.403 14.411 1.00 31.28 127 THR A C 1
ATOM 948 O O . THR A 1 127 ? 12.026 34.454 14.557 1.00 31.28 127 THR A O 1
ATOM 951 N N . ARG A 1 128 ? 12.581 36.394 13.537 1.00 40.44 128 ARG A N 1
ATOM 952 C CA . ARG A 1 128 ? 11.850 36.364 12.263 1.00 40.44 128 ARG A CA 1
ATOM 953 C C . ARG A 1 128 ? 11.331 34.965 11.893 1.00 40.44 128 ARG A C 1
ATOM 955 O O . ARG A 1 128 ? 12.025 34.177 11.258 1.00 40.44 128 ARG A O 1
ATOM 962 N N . SER A 1 129 ? 10.098 34.690 12.307 1.00 33.25 129 SER A N 1
ATOM 963 C CA . SER A 1 129 ? 9.462 33.384 12.183 1.00 33.25 129 SER A CA 1
ATOM 964 C C . SER A 1 129 ? 8.941 33.151 10.762 1.00 33.25 129 SER A C 1
ATOM 966 O O . SER A 1 129 ? 8.036 33.832 10.278 1.00 33.25 129 SER A O 1
ATOM 968 N N . THR A 1 130 ? 9.515 32.153 10.097 1.00 38.34 130 THR A N 1
ATOM 969 C CA . THR A 1 130 ? 8.907 31.412 8.987 1.00 38.34 130 THR A CA 1
ATOM 970 C C . THR A 1 130 ? 8.228 30.149 9.542 1.00 38.34 130 THR A C 1
ATOM 972 O O . THR A 1 130 ? 8.543 29.047 9.107 1.00 38.34 130 THR A O 1
ATOM 975 N N . ASP A 1 131 ? 7.324 30.269 10.525 1.00 36.34 131 ASP A N 1
ATOM 976 C CA . ASP A 1 131 ? 6.623 29.121 11.149 1.00 36.34 131 ASP A CA 1
ATOM 977 C C . ASP A 1 131 ? 5.138 28.993 10.770 1.00 36.34 131 ASP A C 1
ATOM 979 O O . ASP A 1 131 ? 4.313 28.542 11.567 1.00 36.34 131 ASP A O 1
ATOM 983 N N . SER A 1 132 ? 4.744 29.321 9.538 1.00 38.09 132 SER A N 1
ATOM 984 C CA . SER A 1 132 ? 3.364 29.030 9.109 1.00 38.09 132 SER A CA 1
ATOM 985 C C . SER A 1 132 ? 3.141 27.551 8.747 1.00 38.09 132 SER A C 1
ATOM 987 O O . SER A 1 132 ? 2.021 27.056 8.871 1.00 38.09 132 SER A O 1
ATOM 989 N N . VAL A 1 133 ? 4.193 26.812 8.366 1.00 36.56 133 VAL A N 1
ATOM 990 C CA . VAL A 1 133 ? 4.085 25.410 7.905 1.00 36.56 133 VAL A CA 1
ATOM 991 C C . VAL A 1 133 ? 4.328 24.398 9.030 1.00 36.56 133 VAL A C 1
ATOM 993 O O . VAL A 1 133 ? 3.646 23.380 9.113 1.00 36.56 133 VAL A O 1
ATOM 996 N N . LYS A 1 134 ? 5.252 24.676 9.957 1.00 33.16 134 LYS A N 1
ATOM 997 C CA . LYS A 1 134 ? 5.590 23.734 11.040 1.00 33.16 134 LYS A CA 1
ATOM 998 C C . LYS A 1 134 ? 4.477 23.617 12.087 1.00 33.16 134 LYS A C 1
ATOM 1000 O O . LYS A 1 134 ? 4.276 22.548 12.653 1.00 33.16 134 LYS A O 1
ATOM 1005 N N . ASN A 1 135 ? 3.701 24.688 12.263 1.00 37.72 135 ASN A N 1
ATOM 1006 C CA . ASN A 1 135 ? 2.551 24.730 13.164 1.00 37.72 135 ASN A CA 1
ATOM 1007 C C . ASN A 1 135 ? 1.259 24.163 12.530 1.00 37.72 135 ASN A C 1
ATOM 1009 O O . ASN A 1 135 ? 0.237 24.047 13.203 1.00 37.72 135 ASN A O 1
ATOM 1013 N N . SER A 1 136 ? 1.239 23.857 11.223 1.00 38.62 136 SER A N 1
ATOM 1014 C CA . SER A 1 136 ? 0.114 23.138 10.596 1.00 38.62 136 SER A CA 1
ATOM 1015 C C . SER A 1 136 ? 0.270 21.622 10.745 1.00 38.62 136 SER A C 1
ATOM 1017 O O . SER A 1 136 ? -0.710 20.941 11.033 1.00 38.62 136 SER A O 1
ATOM 1019 N N . TRP A 1 137 ? 1.505 21.111 10.660 1.00 36.56 137 TRP A N 1
ATOM 1020 C CA . TRP A 1 137 ? 1.818 19.686 10.816 1.00 36.56 137 TRP A CA 1
ATOM 1021 C C . TRP A 1 137 ? 1.372 19.157 12.187 1.00 36.56 137 TRP A C 1
ATOM 1023 O O . TRP A 1 137 ? 0.653 18.165 12.261 1.00 36.56 137 TRP A O 1
ATOM 1033 N N . SER A 1 138 ? 1.696 19.869 13.268 1.00 47.97 138 SER A N 1
ATOM 1034 C CA . SER A 1 138 ? 1.297 19.511 14.636 1.00 47.97 138 SER A CA 1
ATOM 1035 C C . SER A 1 138 ? -0.219 19.558 14.882 1.00 47.97 138 SER A C 1
ATOM 1037 O O . SER A 1 138 ? -0.702 18.882 15.788 1.00 47.97 138 SER A O 1
ATOM 1039 N N . ARG A 1 139 ? -0.994 20.302 14.077 1.00 49.50 139 ARG A N 1
ATOM 1040 C CA . ARG A 1 139 ? -2.455 20.422 14.242 1.00 49.50 139 ARG A CA 1
ATOM 1041 C C . ARG A 1 139 ? -3.252 19.300 13.580 1.00 49.50 139 ARG A C 1
ATOM 1043 O O . ARG A 1 139 ? -4.313 18.963 14.092 1.00 49.50 139 ARG A O 1
ATOM 1050 N N . THR A 1 140 ? -2.763 18.704 12.491 1.00 52.41 140 THR A N 1
ATOM 1051 C CA . THR A 1 140 ? -3.526 17.691 11.728 1.00 52.41 140 THR A CA 1
ATOM 1052 C C . THR A 1 140 ? -3.115 16.248 12.039 1.00 52.41 140 THR A C 1
ATOM 1054 O O . THR A 1 140 ? -3.894 15.333 11.786 1.00 52.41 140 THR A O 1
ATOM 1057 N N . THR A 1 141 ? -1.918 16.024 12.600 1.00 63.38 141 THR A N 1
ATOM 1058 C CA . THR A 1 141 ? -1.371 14.674 12.857 1.00 63.38 141 THR A CA 1
ATOM 1059 C C . THR A 1 141 ? -1.215 14.332 14.339 1.00 63.38 141 THR A C 1
ATOM 1061 O O . THR A 1 141 ? -0.553 13.348 14.653 1.00 63.38 141 THR A O 1
ATOM 1064 N N . TRP A 1 142 ? -1.779 15.130 15.256 1.00 61.16 142 TRP A N 1
ATOM 1065 C CA . TRP A 1 142 ? -1.644 14.918 16.708 1.00 61.16 142 TRP A CA 1
ATOM 1066 C C . TRP A 1 142 ? -2.041 13.500 17.143 1.00 61.16 142 TRP A C 1
ATOM 1068 O O . TRP A 1 142 ? -1.426 12.933 18.033 1.00 61.16 142 TRP A O 1
ATOM 1078 N N . TRP A 1 143 ? -3.016 12.909 16.457 1.00 74.31 143 TRP A N 1
ATOM 1079 C CA . TRP A 1 143 ? -3.559 11.592 16.764 1.00 74.31 143 TRP A CA 1
ATOM 1080 C C . TRP A 1 143 ? -2.779 10.423 16.146 1.00 74.31 143 TRP A C 1
ATOM 1082 O O . TRP A 1 143 ? -3.140 9.270 16.364 1.00 74.31 143 TRP A O 1
ATOM 1092 N N . PHE A 1 144 ? -1.742 10.674 15.339 1.00 85.06 144 PHE A N 1
ATOM 1093 C CA . PHE A 1 144 ? -1.029 9.597 14.641 1.00 85.06 144 PHE A CA 1
ATOM 1094 C C . PHE A 1 144 ? -0.340 8.656 15.630 1.00 85.06 144 PHE A C 1
ATOM 1096 O O . PHE A 1 144 ? -0.539 7.447 15.541 1.00 85.06 144 PHE A O 1
ATOM 1103 N N . GLU A 1 145 ? 0.421 9.219 16.572 1.00 78.06 145 GLU A N 1
ATOM 1104 C CA . GLU A 1 145 ? 1.088 8.490 17.662 1.00 78.06 145 GLU A CA 1
ATOM 1105 C C . GLU A 1 145 ? 0.061 7.733 18.511 1.00 78.06 145 GLU A C 1
ATOM 1107 O O . GLU A 1 145 ? 0.207 6.541 18.789 1.00 78.06 145 GLU A O 1
ATOM 1112 N N . ASP A 1 146 ? -1.038 8.418 18.823 1.00 71.62 146 ASP A N 1
ATOM 1113 C CA . ASP A 1 146 ? -2.096 7.920 19.690 1.00 71.62 146 ASP A CA 1
ATOM 1114 C C . ASP A 1 146 ? -2.828 6.717 19.099 1.00 71.62 146 ASP A C 1
ATOM 1116 O O . ASP A 1 146 ? -3.443 5.978 19.850 1.00 71.62 146 ASP A O 1
ATOM 1120 N N . LEU A 1 147 ? -2.783 6.480 17.785 1.00 80.19 147 LEU A N 1
ATOM 1121 C CA . LEU A 1 147 ? -3.440 5.328 17.157 1.00 80.19 147 LEU A CA 1
ATOM 1122 C C . LEU A 1 147 ? -2.480 4.201 16.763 1.00 80.19 147 LEU A C 1
ATOM 1124 O O . LEU A 1 147 ? -2.944 3.147 16.322 1.00 80.19 147 LEU A O 1
ATOM 1128 N N . VAL A 1 148 ? -1.162 4.358 16.948 1.00 83.25 148 VAL A N 1
ATOM 1129 C CA . VAL A 1 148 ? -0.181 3.301 16.620 1.00 83.25 148 VAL A CA 1
ATOM 1130 C C . VAL A 1 148 ? -0.438 2.030 17.419 1.00 83.25 148 VAL A C 1
ATOM 1132 O O . VAL A 1 148 ? -0.208 0.936 16.909 1.00 83.25 148 VAL A O 1
ATOM 1135 N N . PHE A 1 149 ? -0.944 2.139 18.649 1.00 78.38 149 PHE A N 1
ATOM 1136 C CA . PHE A 1 149 ? -1.191 0.973 19.498 1.00 78.38 149 PHE A CA 1
ATOM 1137 C C . PHE A 1 149 ? -2.273 0.039 18.933 1.00 78.38 149 PHE A C 1
ATOM 1139 O O . PHE A 1 149 ? -2.253 -1.162 19.215 1.00 78.38 149 PHE A O 1
ATOM 1146 N N . LEU A 1 150 ? -3.205 0.550 18.118 1.00 80.44 150 LEU A N 1
ATOM 1147 C CA . LEU A 1 150 ? -4.295 -0.245 17.551 1.00 80.44 150 LEU A CA 1
ATOM 1148 C C . LEU A 1 150 ? -3.738 -1.382 16.704 1.00 80.44 150 LEU A C 1
ATOM 1150 O O . LEU A 1 150 ? -2.774 -1.184 15.977 1.00 80.44 150 LEU A O 1
ATOM 1154 N N . ASN A 1 151 ? -4.313 -2.578 16.820 1.00 83.00 151 ASN A N 1
ATOM 1155 C CA . ASN A 1 151 ? -3.910 -3.729 16.014 1.00 83.00 151 ASN A CA 1
ATOM 1156 C C . ASN A 1 151 ? -4.462 -3.644 14.581 1.00 83.00 151 ASN A C 1
ATOM 1158 O O . ASN A 1 151 ? -5.295 -2.797 14.258 1.00 83.00 151 ASN A O 1
ATOM 1162 N N . ALA A 1 152 ? -4.014 -4.562 13.723 1.00 87.81 152 ALA A N 1
ATOM 1163 C CA . ALA A 1 152 ? -4.408 -4.597 12.317 1.00 87.81 152 ALA A CA 1
ATOM 1164 C C . ALA A 1 152 ? -5.934 -4.739 12.099 1.00 87.81 152 ALA A C 1
ATOM 1166 O O . ALA A 1 152 ? -6.454 -4.224 11.118 1.00 87.81 152 ALA A O 1
ATOM 1167 N N . ASP A 1 153 ? -6.677 -5.389 12.998 1.00 83.31 153 ASP A N 1
ATOM 1168 C CA . ASP A 1 153 ? -8.134 -5.532 12.837 1.00 83.31 153 ASP A CA 1
ATOM 1169 C C . ASP A 1 153 ? -8.880 -4.251 13.240 1.00 83.31 153 ASP A C 1
ATOM 1171 O O . ASP A 1 153 ? -9.879 -3.876 12.626 1.00 83.31 153 ASP A O 1
ATOM 1175 N N . LEU A 1 154 ? -8.392 -3.558 14.271 1.00 80.56 154 LEU A N 1
ATOM 1176 C CA . LEU A 1 154 ? -8.973 -2.305 14.749 1.00 80.56 154 LEU A CA 1
ATOM 1177 C C . LEU A 1 154 ? -8.672 -1.150 13.796 1.00 80.56 154 LEU A C 1
ATOM 1179 O O . LEU A 1 154 ? -9.571 -0.364 13.504 1.00 80.56 154 LEU A O 1
ATOM 1183 N N . ILE A 1 155 ? -7.448 -1.071 13.266 1.00 87.56 155 ILE A N 1
ATOM 1184 C CA . ILE A 1 155 ? -7.083 -0.018 12.314 1.00 87.56 155 ILE A CA 1
ATOM 1185 C C . ILE A 1 155 ? -7.913 -0.108 11.028 1.00 87.56 155 ILE A C 1
ATOM 1187 O O . ILE A 1 155 ? -8.330 0.923 10.503 1.00 87.56 155 ILE A O 1
ATOM 1191 N N . ASP A 1 156 ? -8.227 -1.327 10.568 1.00 87.88 156 ASP A N 1
ATOM 1192 C CA . ASP A 1 156 ? -9.112 -1.555 9.423 1.00 87.88 156 ASP A CA 1
ATOM 1193 C C . ASP A 1 156 ? -10.491 -0.925 9.649 1.00 87.88 156 ASP A C 1
ATOM 1195 O O . ASP A 1 156 ? -10.971 -0.145 8.823 1.00 87.88 156 ASP A O 1
ATOM 1199 N N . LYS A 1 157 ? -11.096 -1.199 10.810 1.00 81.44 157 LYS A N 1
ATOM 1200 C CA . LYS A 1 157 ? -12.405 -0.652 11.186 1.00 81.44 157 LYS A CA 1
ATOM 1201 C C . LYS A 1 157 ? -12.369 0.869 11.345 1.00 81.44 157 LYS A C 1
ATOM 1203 O O . LYS A 1 157 ? -13.229 1.552 10.790 1.00 81.44 157 LYS A O 1
ATOM 1208 N N . VAL A 1 158 ? -11.379 1.397 12.071 1.00 80.50 158 VAL A N 1
ATOM 1209 C CA . VAL A 1 158 ? -11.237 2.839 12.336 1.00 80.50 158 VAL A CA 1
ATOM 1210 C C . VAL A 1 158 ? -11.088 3.614 11.030 1.00 80.50 158 VAL A C 1
ATOM 1212 O O . VAL A 1 158 ? -11.828 4.566 10.799 1.00 80.50 158 VAL A O 1
ATOM 1215 N N . VAL A 1 159 ? -10.188 3.192 10.139 1.00 86.81 159 VAL A N 1
ATOM 1216 C CA . VAL A 1 159 ? -9.930 3.926 8.893 1.00 86.81 159 VAL A CA 1
ATOM 1217 C C . VAL A 1 159 ? -11.113 3.825 7.929 1.00 86.81 159 VAL A C 1
ATOM 1219 O O . VAL A 1 159 ? -11.492 4.835 7.342 1.00 86.81 159 VAL A O 1
ATOM 1222 N N . LYS A 1 160 ? -11.771 2.663 7.804 1.00 84.38 160 LYS A N 1
ATOM 1223 C CA . LYS A 1 160 ? -13.007 2.548 7.001 1.00 84.38 160 LYS A CA 1
ATOM 1224 C C . LYS A 1 160 ? -14.108 3.478 7.506 1.00 84.38 160 LYS A C 1
ATOM 1226 O O . LYS A 1 160 ? -14.804 4.110 6.711 1.00 84.38 160 LYS A O 1
ATOM 1231 N N . MET A 1 161 ? -14.238 3.604 8.822 1.00 75.56 161 MET A N 1
ATOM 1232 C CA . MET A 1 161 ? -15.174 4.539 9.431 1.00 75.56 161 MET A CA 1
ATOM 1233 C C . MET A 1 161 ? -14.778 5.997 9.157 1.00 75.56 161 MET A C 1
ATOM 1235 O O . MET A 1 161 ? -15.635 6.787 8.767 1.00 75.56 161 MET A O 1
ATOM 1239 N N . MET A 1 162 ? -13.495 6.350 9.256 1.00 81.81 162 MET A N 1
ATOM 1240 C CA . MET A 1 162 ? -13.001 7.683 8.889 1.00 81.81 162 MET A CA 1
ATOM 1241 C C . MET A 1 162 ? -13.310 8.041 7.430 1.00 81.81 162 MET A C 1
ATOM 1243 O O . MET A 1 162 ? -13.758 9.152 7.148 1.00 81.81 162 MET A O 1
ATOM 1247 N N . VAL A 1 163 ? -13.140 7.089 6.507 1.00 83.50 163 VAL A N 1
ATOM 1248 C CA . VAL A 1 163 ? -13.515 7.261 5.094 1.00 83.50 163 VAL A CA 1
ATOM 1249 C C . VAL A 1 163 ? -15.022 7.504 4.959 1.00 83.50 163 VAL A C 1
ATOM 1251 O O . VAL A 1 163 ? -15.433 8.428 4.259 1.00 83.50 163 VAL A O 1
ATOM 1254 N N . SER A 1 164 ? -15.862 6.748 5.678 1.00 80.56 164 SER A N 1
ATOM 1255 C CA . SER A 1 164 ? -17.323 6.951 5.662 1.00 80.56 164 SER A CA 1
ATOM 1256 C C . SER A 1 164 ? -17.755 8.323 6.201 1.00 80.56 164 SER A C 1
ATOM 1258 O O . SER A 1 164 ? -18.752 8.884 5.747 1.00 80.56 164 SER A O 1
ATOM 1260 N N . GLN A 1 165 ? -16.966 8.897 7.113 1.00 76.25 165 GLN A N 1
ATOM 1261 C CA . GLN A 1 165 ? -17.168 10.235 7.672 1.00 76.25 165 GLN A CA 1
ATOM 1262 C C . GLN A 1 165 ? -16.503 11.346 6.841 1.00 76.25 165 GLN A C 1
ATOM 1264 O O . GLN A 1 165 ? -16.488 12.500 7.265 1.00 76.25 165 GLN A O 1
ATOM 1269 N N . LYS A 1 166 ? -16.004 11.029 5.638 1.00 80.12 166 LYS A N 1
ATOM 1270 C CA . LYS A 1 166 ? -15.391 11.978 4.694 1.00 80.12 166 LYS A CA 1
ATOM 1271 C C . LYS A 1 166 ? -14.163 12.702 5.255 1.00 80.12 166 LYS A C 1
ATOM 1273 O O . LYS A 1 166 ? -13.927 13.863 4.915 1.00 80.12 166 LYS A O 1
ATOM 1278 N N . LEU A 1 167 ? -13.374 12.033 6.100 1.00 80.94 167 LEU A N 1
ATOM 1279 C CA . LEU A 1 167 ? -12.061 12.559 6.470 1.00 80.94 167 LEU A CA 1
ATOM 1280 C C . LEU A 1 167 ? -11.167 12.657 5.229 1.00 80.94 167 LEU A C 1
ATOM 1282 O O . LEU A 1 167 ? -11.268 11.859 4.296 1.00 80.94 167 LEU A O 1
ATOM 1286 N N . ASP A 1 168 ? -10.274 13.643 5.240 1.00 84.81 168 ASP A N 1
ATOM 1287 C CA . ASP A 1 168 ? -9.364 13.902 4.131 1.00 84.81 168 ASP A CA 1
ATOM 1288 C C . ASP A 1 168 ? -8.484 12.679 3.815 1.00 84.81 168 ASP A C 1
ATOM 1290 O O . ASP A 1 168 ? -7.687 12.215 4.638 1.00 84.81 168 ASP A O 1
ATOM 1294 N N . HIS A 1 169 ? -8.596 12.187 2.580 1.00 91.94 169 HIS A N 1
ATOM 1295 C CA . HIS A 1 169 ? -7.871 11.014 2.102 1.00 91.94 169 HIS A CA 1
ATOM 1296 C C . HIS A 1 169 ? -6.351 11.225 2.073 1.00 91.94 169 HIS A C 1
ATOM 1298 O O . HIS A 1 169 ? -5.609 10.242 2.131 1.00 91.94 169 HIS A O 1
ATOM 1304 N N . VAL A 1 170 ? -5.861 12.470 1.985 1.00 91.06 170 VAL A N 1
ATOM 1305 C CA . VAL A 1 170 ? -4.417 12.768 2.044 1.00 91.06 170 VAL A CA 1
ATOM 1306 C C . VAL A 1 170 ? -3.897 12.592 3.471 1.00 91.06 170 VAL A C 1
ATOM 1308 O O . VAL A 1 170 ? -2.820 12.042 3.696 1.00 91.06 170 VAL A O 1
ATOM 1311 N N . THR A 1 171 ? -4.668 13.025 4.463 1.00 88.12 171 THR A N 1
ATOM 1312 C CA . THR A 1 171 ? -4.342 12.816 5.877 1.00 88.12 171 THR A CA 1
ATOM 1313 C C . THR A 1 171 ? -4.396 11.332 6.240 1.00 88.12 171 THR A C 1
ATOM 1315 O O . THR A 1 171 ? -3.469 10.831 6.878 1.00 88.12 171 THR A O 1
ATOM 1318 N N . LEU A 1 172 ? -5.412 10.602 5.767 1.00 91.50 172 LEU A N 1
ATOM 1319 C CA . LEU A 1 172 ? -5.520 9.154 5.981 1.00 91.50 172 LEU A CA 1
ATOM 1320 C C . LEU A 1 172 ? -4.378 8.373 5.320 1.00 91.50 172 LEU A C 1
ATOM 1322 O O . LEU A 1 172 ? -3.824 7.470 5.944 1.00 91.50 172 LEU A O 1
ATOM 1326 N N . SER A 1 173 ? -3.968 8.724 4.097 1.00 95.31 173 SER A N 1
ATOM 1327 C CA . SER A 1 173 ? -2.845 8.044 3.437 1.00 95.31 173 SER A CA 1
ATOM 1328 C C . SER A 1 173 ? -1.531 8.267 4.194 1.00 95.31 173 SER A C 1
ATOM 1330 O O . SER A 1 173 ? -0.789 7.315 4.443 1.00 95.31 173 SER A O 1
ATOM 1332 N N . ARG A 1 174 ? -1.267 9.504 4.645 1.00 93.06 174 ARG A N 1
ATOM 1333 C CA . ARG A 1 174 ? -0.107 9.838 5.488 1.00 93.06 174 ARG A CA 1
ATOM 1334 C C . ARG A 1 174 ? -0.119 9.066 6.800 1.00 93.06 174 ARG A C 1
ATOM 1336 O O . ARG A 1 174 ? 0.921 8.537 7.190 1.00 93.06 174 ARG A O 1
ATOM 1343 N N . PHE A 1 175 ? -1.279 8.979 7.447 1.00 93.25 175 PHE A N 1
ATOM 1344 C CA . PHE A 1 175 ? -1.450 8.188 8.658 1.00 93.25 175 PHE A CA 1
ATOM 1345 C C . PHE A 1 175 ? -1.121 6.717 8.419 1.00 93.25 175 PHE A C 1
ATOM 1347 O O . PHE A 1 175 ? -0.361 6.138 9.182 1.00 93.25 175 PHE A O 1
ATOM 1354 N N . LEU A 1 176 ? -1.624 6.120 7.339 1.00 95.94 176 LEU A N 1
ATOM 1355 C CA . LEU A 1 176 ? -1.377 4.714 7.019 1.00 95.94 176 LEU A CA 1
ATOM 1356 C C . LEU A 1 176 ? 0.107 4.416 6.770 1.00 95.94 176 LEU A C 1
ATOM 1358 O O . LEU A 1 176 ? 0.615 3.404 7.255 1.00 95.94 176 LEU A O 1
ATOM 1362 N N . PHE A 1 177 ? 0.829 5.302 6.075 1.00 95.12 177 PHE A N 1
ATOM 1363 C CA . PHE A 1 177 ? 2.282 5.167 5.912 1.00 95.12 177 PHE A CA 1
ATOM 1364 C C . PHE A 1 177 ? 3.026 5.294 7.242 1.00 95.12 177 PHE A C 1
ATOM 1366 O O . PHE A 1 177 ? 3.954 4.527 7.511 1.00 95.12 177 PHE A O 1
ATOM 1373 N N . TYR A 1 178 ? 2.610 6.245 8.077 1.00 92.81 178 TYR A N 1
ATOM 1374 C CA . TYR A 1 178 ? 3.161 6.433 9.411 1.00 92.81 178 TYR A CA 1
ATOM 1375 C C . TYR A 1 178 ? 2.913 5.195 10.296 1.00 92.81 178 TYR A C 1
ATOM 1377 O O . TYR A 1 178 ? 3.861 4.613 10.817 1.00 92.81 178 TYR A O 1
ATOM 1385 N N . TYR A 1 179 ? 1.669 4.718 10.363 1.00 92.56 179 TYR A N 1
ATOM 1386 C CA . TYR A 1 179 ? 1.253 3.533 11.108 1.00 92.56 179 TYR A CA 1
ATOM 1387 C C . TYR A 1 179 ? 2.018 2.282 10.662 1.00 92.56 179 TYR A C 1
ATOM 1389 O O . TYR A 1 179 ? 2.567 1.571 11.503 1.00 92.56 179 TYR A O 1
ATOM 1397 N N . GLN A 1 180 ? 2.135 2.046 9.348 1.00 93.50 180 GLN A N 1
ATOM 1398 C CA . GLN A 1 180 ? 2.939 0.949 8.802 1.00 93.50 180 GLN A CA 1
ATOM 1399 C C . GLN A 1 180 ? 4.383 1.026 9.296 1.00 93.50 180 GLN A C 1
ATOM 1401 O O . GLN A 1 180 ? 4.916 0.027 9.777 1.00 93.50 180 GLN A O 1
ATOM 1406 N N . LYS A 1 181 ? 5.021 2.198 9.188 1.00 91.12 181 LYS A N 1
ATOM 1407 C CA . LYS A 1 181 ? 6.415 2.391 9.596 1.00 91.12 181 LYS A CA 1
ATOM 1408 C C . LYS A 1 181 ? 6.592 2.145 11.094 1.00 91.12 181 LYS A C 1
ATOM 1410 O O . LYS A 1 181 ? 7.476 1.379 11.467 1.00 91.12 181 LYS A O 1
ATOM 1415 N N . SER A 1 182 ? 5.743 2.730 11.936 1.00 89.12 182 SER A N 1
ATOM 1416 C CA . SER A 1 182 ? 5.822 2.587 13.395 1.00 89.12 182 SER A CA 1
ATOM 1417 C C . SER A 1 182 ? 5.558 1.147 13.843 1.00 89.12 182 SER A C 1
ATOM 1419 O O . SER A 1 182 ? 6.341 0.581 14.609 1.00 89.12 182 SER A O 1
ATOM 1421 N N . ARG A 1 183 ? 4.528 0.488 13.293 1.00 86.94 183 ARG A N 1
ATOM 1422 C CA . ARG A 1 183 ? 4.242 -0.924 13.592 1.00 86.94 183 ARG A CA 1
ATOM 1423 C C . ARG A 1 183 ? 5.332 -1.865 13.098 1.00 86.94 183 ARG A C 1
ATOM 1425 O O . ARG A 1 183 ? 5.592 -2.868 13.756 1.00 86.94 183 ARG A O 1
ATOM 1432 N N . PHE A 1 184 ? 6.003 -1.559 11.989 1.00 85.31 184 PHE A N 1
ATOM 1433 C CA . PHE A 1 184 ? 7.057 -2.420 11.448 1.00 85.31 184 PHE A CA 1
ATOM 1434 C C . PHE A 1 184 ? 8.257 -2.575 12.397 1.00 85.31 184 PHE A C 1
ATOM 1436 O O . PHE A 1 184 ? 8.911 -3.621 12.371 1.00 85.31 184 PHE A O 1
ATOM 1443 N N . PHE A 1 185 ? 8.546 -1.581 13.243 1.00 82.94 185 PHE A N 1
ATOM 1444 C CA . PHE A 1 185 ? 9.616 -1.670 14.246 1.00 82.94 185 PHE A CA 1
ATOM 1445 C C . PHE A 1 185 ? 9.218 -2.479 15.484 1.00 82.94 185 PHE A C 1
ATOM 1447 O O . PHE A 1 185 ? 10.070 -3.149 16.060 1.00 82.94 185 PHE A O 1
ATOM 1454 N N . ILE A 1 186 ? 7.940 -2.444 15.867 1.00 79.19 186 ILE A N 1
ATOM 1455 C CA . ILE A 1 186 ? 7.444 -3.034 17.121 1.00 79.19 186 ILE A CA 1
ATOM 1456 C C . ILE A 1 186 ? 6.974 -4.487 16.920 1.00 79.19 186 ILE A C 1
ATOM 1458 O O . ILE A 1 186 ? 7.155 -5.332 17.791 1.00 79.19 186 ILE A O 1
ATOM 1462 N N . ALA A 1 187 ? 6.369 -4.788 15.769 1.00 83.56 187 ALA A N 1
ATOM 1463 C CA . ALA A 1 187 ? 5.644 -6.033 15.527 1.00 83.56 187 ALA A CA 1
ATOM 1464 C C . ALA A 1 187 ? 6.543 -7.247 15.218 1.00 83.56 187 ALA A C 1
ATOM 1466 O O . ALA A 1 187 ? 7.621 -7.125 14.630 1.00 83.56 187 ALA A O 1
ATOM 1467 N N . GLY A 1 188 ? 6.050 -8.455 15.512 1.00 86.25 188 GLY A N 1
ATOM 1468 C CA . GLY A 1 188 ? 6.669 -9.715 15.069 1.00 86.25 188 GLY A CA 1
ATOM 1469 C C . GLY A 1 188 ? 6.430 -10.015 13.572 1.00 86.25 188 GLY A C 1
ATOM 1470 O O . GLY A 1 188 ? 5.535 -9.430 12.966 1.00 86.25 188 GLY A O 1
ATOM 1471 N N . PRO A 1 189 ? 7.161 -10.951 12.929 1.00 85.44 189 PRO A N 1
ATOM 1472 C CA . PRO A 1 189 ? 7.075 -11.189 11.475 1.00 85.44 189 PRO A CA 1
ATOM 1473 C C . PRO A 1 189 ? 5.668 -11.499 10.926 1.00 85.44 189 PRO A C 1
ATOM 1475 O O . PRO A 1 189 ? 5.298 -11.030 9.844 1.00 85.44 189 PRO A O 1
ATOM 1478 N N . ALA A 1 190 ? 4.867 -12.271 11.668 1.00 87.62 190 ALA A N 1
ATOM 1479 C CA . ALA A 1 190 ? 3.486 -12.586 11.293 1.00 87.62 190 ALA A CA 1
ATOM 1480 C C . ALA A 1 190 ? 2.585 -11.341 11.356 1.00 87.62 190 ALA A C 1
ATOM 1482 O O . ALA A 1 190 ? 1.809 -11.072 10.440 1.00 87.62 190 ALA A O 1
ATOM 1483 N N . GLU A 1 191 ? 2.751 -10.533 12.402 1.00 89.25 191 GLU A N 1
ATOM 1484 C CA . GLU A 1 191 ? 2.007 -9.292 12.594 1.00 89.25 191 GLU A CA 1
ATOM 1485 C C . GLU A 1 191 ? 2.429 -8.211 11.588 1.00 89.25 191 GLU A C 1
ATOM 1487 O O . GLU A 1 191 ? 1.565 -7.510 11.066 1.00 89.25 191 GLU A O 1
ATOM 1492 N N . LYS A 1 192 ? 3.715 -8.127 11.214 1.00 92.69 192 LYS A N 1
ATOM 1493 C CA . LYS A 1 192 ? 4.186 -7.256 10.120 1.00 92.69 192 LYS A CA 1
ATOM 1494 C C . LYS A 1 192 ? 3.494 -7.587 8.801 1.00 92.69 192 LYS A C 1
ATOM 1496 O O . LYS A 1 192 ? 3.083 -6.677 8.082 1.00 92.69 192 LYS A O 1
ATOM 1501 N N . SER A 1 193 ? 3.337 -8.877 8.496 1.00 94.12 193 SER A N 1
ATOM 1502 C CA . SER A 1 193 ? 2.640 -9.329 7.284 1.00 94.12 193 SER A CA 1
ATOM 1503 C C . SER A 1 193 ? 1.167 -8.920 7.334 1.00 94.12 193 SER A C 1
ATOM 1505 O O . SER A 1 193 ? 0.713 -8.211 6.441 1.00 94.12 193 SER A O 1
ATOM 1507 N N . LYS A 1 194 ? 0.458 -9.238 8.428 1.00 94.25 194 LYS A N 1
ATOM 1508 C CA . LYS A 1 194 ? -0.952 -8.854 8.621 1.00 94.25 194 LYS A CA 1
ATOM 1509 C C . LYS A 1 194 ? -1.169 -7.336 8.546 1.00 94.25 194 LYS A C 1
ATOM 1511 O O . LYS A 1 194 ? -2.081 -6.877 7.868 1.00 94.25 194 LYS A O 1
ATOM 1516 N N . THR A 1 195 ? -0.307 -6.560 9.201 1.00 94.50 195 THR A N 1
ATOM 1517 C CA . THR A 1 195 ? -0.346 -5.088 9.196 1.00 94.50 195 THR A CA 1
ATOM 1518 C C . THR A 1 195 ? -0.175 -4.540 7.784 1.00 94.50 195 THR A C 1
ATOM 1520 O O . THR A 1 195 ? -0.971 -3.713 7.351 1.00 94.50 195 THR A O 1
ATOM 1523 N N . THR A 1 196 ? 0.807 -5.060 7.042 1.00 96.06 196 THR A N 1
ATOM 1524 C CA . THR A 1 196 ? 1.055 -4.659 5.650 1.00 96.06 196 THR A CA 1
ATOM 1525 C C . THR A 1 196 ? -0.157 -4.950 4.768 1.00 96.06 196 THR A C 1
ATOM 1527 O O . THR A 1 196 ? -0.552 -4.099 3.976 1.00 96.06 196 THR A O 1
ATOM 1530 N N . GLU A 1 197 ? -0.788 -6.118 4.922 1.00 96.75 197 GLU A N 1
ATOM 1531 C CA . GLU A 1 197 ? -1.982 -6.477 4.148 1.00 96.75 197 GLU A CA 1
ATOM 1532 C C . GLU A 1 197 ? -3.159 -5.536 4.415 1.00 96.75 197 GLU A C 1
ATOM 1534 O O . GLU A 1 197 ? -3.802 -5.069 3.469 1.00 96.75 197 GLU A O 1
ATOM 1539 N N . VAL A 1 198 ? -3.408 -5.205 5.684 1.00 96.88 198 VAL A N 1
ATOM 1540 C CA . VAL A 1 198 ? -4.456 -4.248 6.058 1.00 96.88 198 VAL A CA 1
ATOM 1541 C C . VAL A 1 198 ? -4.144 -2.860 5.510 1.00 96.88 198 VAL A C 1
ATOM 1543 O O . VAL A 1 198 ? -4.999 -2.263 4.863 1.00 96.88 198 VAL A O 1
ATOM 1546 N N . VAL A 1 199 ? -2.920 -2.358 5.688 1.00 97.31 199 VAL A N 1
AT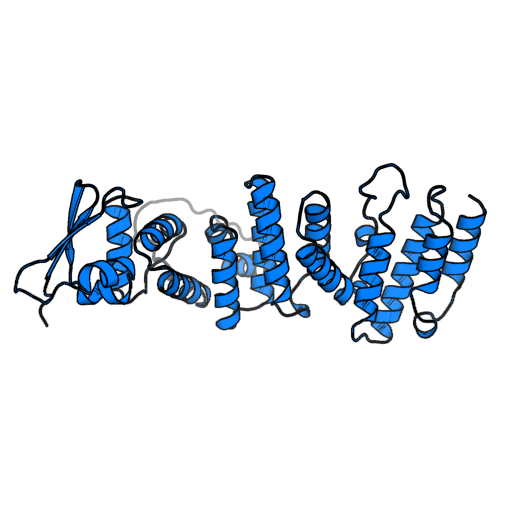OM 1547 C CA . VAL A 1 199 ? -2.527 -1.028 5.198 1.00 97.31 199 VAL A CA 1
ATOM 1548 C C . VAL A 1 199 ? -2.679 -0.926 3.681 1.00 97.31 199 VAL A C 1
ATOM 1550 O O . VAL A 1 199 ? -3.254 0.045 3.199 1.00 97.31 199 VAL A O 1
ATOM 1553 N N . VAL A 1 200 ? -2.229 -1.929 2.922 1.00 97.75 200 VAL A N 1
ATOM 1554 C CA . VAL A 1 200 ? -2.388 -1.956 1.456 1.00 97.75 200 VAL A CA 1
ATOM 1555 C C . VAL A 1 200 ? -3.865 -1.955 1.059 1.00 97.75 200 VAL A C 1
ATOM 1557 O O . VAL A 1 200 ? -4.260 -1.215 0.157 1.00 97.75 200 VAL A O 1
ATOM 1560 N N . THR A 1 201 ? -4.692 -2.737 1.754 1.00 97.50 201 THR A N 1
ATOM 1561 C CA . THR A 1 201 ? -6.140 -2.783 1.509 1.00 97.50 201 THR A CA 1
ATOM 1562 C C . THR A 1 201 ? -6.790 -1.428 1.795 1.00 97.50 201 THR A C 1
ATOM 1564 O O . THR A 1 201 ? -7.559 -0.929 0.975 1.00 97.50 201 THR A O 1
ATOM 1567 N N . LEU A 1 202 ? -6.437 -0.779 2.905 1.00 97.56 202 LEU A N 1
ATOM 1568 C CA . LEU A 1 202 ? -6.956 0.540 3.262 1.00 97.56 202 LEU A CA 1
ATOM 1569 C C . LEU A 1 202 ? -6.499 1.621 2.280 1.00 97.56 202 LEU A C 1
ATOM 1571 O O . LEU A 1 202 ? -7.332 2.403 1.832 1.00 97.56 202 LEU A O 1
ATOM 1575 N N . LEU A 1 203 ? -5.228 1.626 1.869 1.00 97.62 203 LEU A N 1
ATOM 1576 C CA . LEU A 1 203 ? -4.724 2.544 0.841 1.00 97.62 203 LEU A CA 1
ATOM 1577 C C . LEU A 1 203 ? -5.484 2.387 -0.481 1.00 97.62 203 LEU A C 1
ATOM 1579 O O . LEU A 1 203 ? -5.750 3.385 -1.141 1.00 97.62 203 LEU A O 1
ATOM 1583 N N . SER A 1 204 ? -5.893 1.164 -0.838 1.00 96.25 204 SER A N 1
ATOM 1584 C CA . SER A 1 204 ? -6.702 0.923 -2.042 1.00 96.25 204 SER A CA 1
ATOM 1585 C C . SER A 1 204 ? -8.133 1.460 -1.969 1.00 96.25 204 SER A C 1
ATOM 1587 O O . SER A 1 204 ? -8.765 1.644 -3.005 1.00 96.25 204 SER A O 1
ATOM 1589 N N . SER A 1 205 ? -8.632 1.739 -0.762 1.00 94.88 205 SER A N 1
ATOM 1590 C CA . SER A 1 205 ? -9.942 2.365 -0.545 1.00 94.88 205 SER A CA 1
ATOM 1591 C C . SER A 1 205 ? -9.901 3.898 -0.549 1.00 94.88 205 SER A C 1
ATOM 1593 O O . SER A 1 205 ? -10.952 4.535 -0.480 1.00 94.88 205 SER A O 1
ATOM 1595 N N . LEU A 1 206 ? -8.706 4.500 -0.613 1.00 95.12 206 LEU A N 1
ATOM 1596 C CA . LEU A 1 206 ? -8.538 5.949 -0.681 1.00 95.12 206 LEU A CA 1
ATOM 1597 C C . LEU A 1 206 ? -8.513 6.449 -2.130 1.00 95.12 206 LEU A C 1
ATOM 1599 O O . LEU A 1 206 ? -8.308 5.677 -3.067 1.00 95.12 206 LEU A O 1
ATOM 1603 N N . ASP A 1 207 ? -8.692 7.760 -2.314 1.00 92.50 207 ASP A N 1
ATOM 1604 C CA . ASP A 1 207 ? -8.494 8.362 -3.628 1.00 92.50 207 ASP A CA 1
ATOM 1605 C C . ASP A 1 207 ? -7.042 8.186 -4.100 1.00 92.50 207 ASP A C 1
ATOM 1607 O O . ASP A 1 207 ? -6.086 8.415 -3.357 1.00 92.50 207 ASP A O 1
ATOM 1611 N N . ARG A 1 208 ? -6.870 7.818 -5.372 1.00 87.50 208 ARG A N 1
ATOM 1612 C CA . ARG A 1 208 ? -5.556 7.548 -5.971 1.00 87.50 208 ARG A CA 1
ATOM 1613 C C . ARG A 1 208 ? -4.634 8.757 -5.889 1.00 87.50 208 ARG A C 1
ATOM 1615 O O . ARG A 1 208 ? -3.439 8.587 -5.676 1.00 87.50 208 ARG A O 1
ATOM 1622 N N . SER A 1 209 ? -5.191 9.962 -6.023 1.00 89.56 209 SER A N 1
ATOM 1623 C CA . SER A 1 209 ? -4.422 11.209 -5.957 1.00 89.56 209 SER A CA 1
ATOM 1624 C C . SER A 1 209 ? -3.849 11.494 -4.562 1.00 89.56 209 SER A C 1
ATOM 1626 O O . SER A 1 209 ? -2.894 12.261 -4.433 1.00 89.56 209 SER A O 1
ATOM 1628 N N . SER A 1 210 ? -4.394 10.860 -3.515 1.00 92.69 210 SER A N 1
ATOM 1629 C CA . SER A 1 210 ? -3.994 11.100 -2.130 1.00 92.69 210 SER A CA 1
ATOM 1630 C C . SER A 1 210 ? -2.819 10.234 -1.673 1.00 92.69 210 SER A C 1
ATOM 1632 O O . SER A 1 210 ? -2.161 10.553 -0.678 1.00 92.69 210 SER A O 1
ATOM 1634 N N . VAL A 1 211 ? -2.554 9.126 -2.365 1.00 95.88 211 VAL A N 1
ATOM 1635 C CA . VAL A 1 211 ? -1.570 8.117 -1.964 1.00 95.88 211 VAL A CA 1
ATOM 1636 C C . VAL A 1 211 ? -0.237 8.390 -2.651 1.00 95.88 211 VAL A C 1
ATOM 1638 O O . VAL A 1 211 ? -0.152 8.360 -3.871 1.00 95.88 211 VAL A O 1
ATOM 1641 N N . SER A 1 212 ? 0.829 8.612 -1.875 1.00 94.69 212 SER A N 1
ATOM 1642 C CA . SER A 1 212 ? 2.144 8.934 -2.443 1.00 94.69 212 SER A CA 1
ATOM 1643 C C . SER A 1 212 ? 2.797 7.736 -3.145 1.00 94.69 212 SER A C 1
ATOM 1645 O O . SER A 1 212 ? 2.973 6.685 -2.518 1.00 94.69 212 SER A O 1
ATOM 1647 N N . CYS A 1 213 ? 3.274 7.936 -4.377 1.00 94.62 213 CYS A N 1
ATOM 1648 C CA . CYS A 1 213 ? 4.038 6.941 -5.136 1.00 94.62 213 CYS A CA 1
ATOM 1649 C C . CYS A 1 213 ? 5.264 6.421 -4.355 1.00 94.62 213 CYS A C 1
ATOM 1651 O O . CYS A 1 213 ? 5.425 5.214 -4.179 1.00 94.62 213 CYS A O 1
ATOM 1653 N N . LYS A 1 214 ? 6.066 7.321 -3.763 1.00 94.75 214 LYS A N 1
ATOM 1654 C CA . LYS A 1 214 ? 7.227 6.948 -2.930 1.00 94.75 214 LYS A CA 1
ATOM 1655 C C . LYS A 1 214 ? 6.852 5.994 -1.788 1.00 94.75 214 LYS A C 1
ATOM 1657 O O . LYS A 1 214 ? 7.492 4.960 -1.622 1.00 94.75 214 LYS A O 1
ATOM 1662 N N . GLY A 1 215 ? 5.797 6.317 -1.037 1.00 95.25 215 GLY A N 1
ATOM 1663 C CA . GLY A 1 215 ? 5.336 5.485 0.074 1.00 95.25 215 GLY A CA 1
ATOM 1664 C C . GLY A 1 215 ? 4.900 4.085 -0.367 1.00 95.25 215 GLY A C 1
ATOM 1665 O O . GLY A 1 215 ? 5.159 3.115 0.342 1.00 95.25 215 GLY A O 1
ATOM 1666 N N . LEU A 1 216 ? 4.302 3.941 -1.556 1.00 96.94 216 LEU A N 1
ATOM 1667 C CA . LEU A 1 216 ? 3.949 2.626 -2.102 1.00 96.94 216 LEU A CA 1
ATOM 1668 C C . LEU A 1 216 ? 5.190 1.776 -2.413 1.00 96.94 216 LEU A C 1
ATOM 1670 O O . LEU A 1 216 ? 5.208 0.588 -2.090 1.00 96.94 216 LEU A O 1
ATOM 1674 N N . TYR A 1 217 ? 6.245 2.372 -2.977 1.00 95.88 217 TYR A N 1
ATOM 1675 C CA . TYR A 1 217 ? 7.517 1.673 -3.197 1.00 95.88 217 TYR A CA 1
ATOM 1676 C C . TYR A 1 217 ? 8.223 1.310 -1.883 1.00 95.88 217 TYR A C 1
ATOM 1678 O O . TYR A 1 217 ? 8.833 0.244 -1.790 1.00 95.88 217 TYR A O 1
ATOM 1686 N N . ASP A 1 218 ? 8.105 2.136 -0.843 1.00 94.56 218 ASP A N 1
ATOM 1687 C CA . ASP A 1 218 ? 8.613 1.793 0.490 1.00 94.56 218 ASP A CA 1
ATOM 1688 C C . ASP A 1 218 ? 7.860 0.584 1.076 1.00 94.56 218 ASP A C 1
ATOM 1690 O O . ASP A 1 218 ? 8.487 -0.350 1.586 1.00 94.56 218 ASP A O 1
ATOM 1694 N N . ILE A 1 219 ? 6.530 0.529 0.917 1.00 95.75 219 ILE A N 1
ATOM 1695 C CA . ILE A 1 219 ? 5.726 -0.648 1.288 1.00 95.75 219 ILE A CA 1
ATOM 1696 C C . ILE A 1 219 ? 6.114 -1.876 0.466 1.00 95.75 219 ILE A C 1
ATOM 1698 O O . ILE A 1 219 ? 6.253 -2.954 1.036 1.00 95.75 219 ILE A O 1
ATOM 1702 N N . LEU A 1 220 ? 6.333 -1.738 -0.841 1.00 95.44 220 LEU A N 1
ATOM 1703 C CA . LEU A 1 220 ? 6.772 -2.832 -1.709 1.00 95.44 220 LEU A CA 1
ATOM 1704 C C . LEU A 1 220 ? 8.090 -3.442 -1.229 1.00 95.44 220 LEU A C 1
ATOM 1706 O O . LEU A 1 220 ? 8.177 -4.662 -1.089 1.00 95.44 220 LEU A O 1
ATOM 1710 N N . ARG A 1 221 ? 9.091 -2.612 -0.914 1.00 92.62 221 ARG A N 1
ATOM 1711 C CA . ARG A 1 221 ? 10.381 -3.084 -0.386 1.00 92.62 221 ARG A CA 1
ATOM 1712 C C . ARG A 1 221 ? 10.206 -3.864 0.918 1.00 92.62 221 ARG A C 1
ATOM 1714 O O . ARG A 1 221 ? 10.801 -4.928 1.072 1.00 92.62 221 ARG A O 1
ATOM 1721 N N . MET A 1 222 ? 9.335 -3.396 1.816 1.00 91.44 222 MET A N 1
ATOM 1722 C CA . MET A 1 222 ? 8.982 -4.138 3.032 1.00 91.44 222 MET A CA 1
ATOM 1723 C C . MET A 1 222 ? 8.267 -5.457 2.702 1.00 91.44 222 MET A C 1
ATOM 1725 O O . MET A 1 222 ? 8.682 -6.519 3.164 1.00 91.44 222 MET A O 1
ATOM 1729 N N . ALA A 1 223 ? 7.235 -5.414 1.861 1.00 93.19 223 ALA A N 1
ATOM 1730 C CA . ALA A 1 223 ? 6.387 -6.549 1.507 1.00 93.19 223 ALA A CA 1
ATOM 1731 C C . ALA A 1 223 ? 7.150 -7.689 0.814 1.00 93.19 223 ALA A C 1
ATOM 1733 O O . ALA A 1 223 ? 6.789 -8.851 0.985 1.00 93.19 223 ALA A O 1
ATOM 1734 N N . LEU A 1 224 ? 8.218 -7.385 0.069 1.00 90.56 224 LEU A N 1
ATOM 1735 C CA . LEU A 1 224 ? 9.071 -8.392 -0.574 1.00 90.56 224 LEU A CA 1
ATOM 1736 C C . LEU A 1 224 ? 9.826 -9.270 0.432 1.00 90.56 224 LEU A C 1
ATOM 1738 O O . LEU A 1 224 ? 10.062 -10.443 0.150 1.00 90.56 224 LEU A O 1
ATOM 1742 N N . SER A 1 225 ? 10.159 -8.724 1.605 1.00 88.06 225 SER A N 1
ATOM 1743 C CA . SER A 1 225 ? 10.780 -9.475 2.707 1.00 88.06 225 SER A CA 1
ATOM 1744 C C . SER A 1 225 ? 9.769 -10.247 3.568 1.00 88.06 225 SER A C 1
ATOM 1746 O O . SER A 1 225 ? 10.154 -11.082 4.388 1.00 88.06 225 SER A O 1
ATOM 1748 N N . LEU A 1 226 ? 8.471 -9.988 3.384 1.00 90.62 226 LEU A N 1
ATOM 1749 C CA . LEU A 1 226 ? 7.385 -10.552 4.178 1.00 90.62 226 LEU A CA 1
ATOM 1750 C C . LEU A 1 226 ? 6.627 -11.649 3.418 1.00 90.62 226 LEU A C 1
ATOM 1752 O O . LEU A 1 226 ? 6.566 -11.691 2.187 1.00 90.62 226 LEU A O 1
ATOM 1756 N N . LYS A 1 227 ? 5.963 -12.532 4.169 1.00 91.50 227 LYS A N 1
ATOM 1757 C CA . LYS A 1 227 ? 5.061 -13.552 3.612 1.00 91.50 227 LYS A CA 1
ATOM 1758 C C . LYS A 1 227 ? 3.642 -12.992 3.456 1.00 91.50 227 LYS A C 1
ATOM 1760 O O . LYS A 1 227 ? 2.708 -13.521 4.046 1.00 91.50 227 LYS A O 1
ATOM 1765 N N . VAL A 1 228 ? 3.491 -11.924 2.672 1.00 94.12 228 VAL A N 1
ATOM 1766 C CA . VAL A 1 228 ? 2.171 -11.335 2.376 1.00 94.12 228 VAL A CA 1
ATOM 1767 C C . VAL A 1 228 ? 1.403 -12.145 1.327 1.00 94.12 228 VAL A C 1
ATOM 1769 O O . VAL A 1 228 ? 1.996 -12.743 0.414 1.00 94.12 228 VAL A O 1
ATOM 1772 N N . SER A 1 229 ? 0.077 -12.144 1.446 1.00 95.56 229 SER A N 1
ATOM 1773 C CA . SER A 1 229 ? -0.845 -12.841 0.553 1.00 95.56 229 SER A CA 1
ATOM 1774 C C . SER A 1 229 ? -0.716 -12.391 -0.906 1.00 95.56 229 SER A C 1
ATOM 1776 O O . SER A 1 229 ? -0.343 -11.259 -1.223 1.00 95.56 229 SER A O 1
ATOM 1778 N N . LYS A 1 230 ? -1.051 -13.288 -1.844 1.00 95.38 230 LYS A N 1
ATOM 1779 C CA . LYS A 1 230 ? -1.019 -12.964 -3.280 1.00 95.38 230 LYS A CA 1
ATOM 1780 C C . LYS A 1 230 ? -2.025 -11.870 -3.649 1.00 95.38 230 LYS A C 1
ATOM 1782 O O . LYS A 1 230 ? -1.722 -11.044 -4.502 1.00 95.38 230 LYS A O 1
ATOM 1787 N N . CYS A 1 231 ? -3.177 -11.839 -2.979 1.00 95.88 231 CYS A N 1
ATOM 1788 C CA . CYS A 1 231 ? -4.160 -10.770 -3.137 1.00 95.88 231 CYS A CA 1
ATOM 1789 C C . CYS A 1 231 ? -3.546 -9.403 -2.792 1.00 95.88 231 CYS A C 1
ATOM 1791 O O . CYS A 1 231 ? -3.562 -8.504 -3.629 1.00 95.88 231 CYS A O 1
ATOM 1793 N N . CYS A 1 232 ? -2.896 -9.283 -1.627 1.00 96.50 232 CYS A N 1
ATOM 1794 C CA . CYS A 1 232 ? -2.213 -8.053 -1.222 1.00 96.50 232 CYS A CA 1
ATOM 1795 C C . CYS A 1 232 ? -1.129 -7.627 -2.223 1.00 96.50 232 CYS A C 1
ATOM 1797 O O . CYS A 1 232 ? -1.081 -6.457 -2.598 1.00 96.50 232 CYS A O 1
ATOM 1799 N N . LYS A 1 233 ? -0.309 -8.565 -2.721 1.00 95.69 233 LYS A N 1
ATOM 1800 C CA . LYS A 1 233 ? 0.700 -8.262 -3.755 1.00 95.69 233 LYS A CA 1
ATOM 1801 C C . LYS A 1 233 ? 0.067 -7.677 -5.013 1.00 95.69 233 LYS A C 1
ATOM 1803 O O . LYS A 1 233 ? 0.551 -6.670 -5.511 1.00 95.69 233 LYS A O 1
ATOM 1808 N N . ASN A 1 234 ? -1.025 -8.271 -5.493 1.00 96.19 234 ASN A N 1
ATOM 1809 C CA . ASN A 1 234 ? -1.720 -7.787 -6.684 1.00 96.19 234 ASN A CA 1
ATOM 1810 C C . ASN A 1 234 ? -2.314 -6.384 -6.468 1.00 96.19 234 ASN A C 1
ATOM 1812 O O . ASN A 1 234 ? -2.209 -5.545 -7.357 1.00 96.19 234 ASN A O 1
ATOM 1816 N N . ILE A 1 235 ? -2.905 -6.116 -5.295 1.00 96.94 235 ILE A N 1
ATOM 1817 C CA . ILE A 1 235 ? -3.432 -4.784 -4.951 1.00 96.94 235 ILE A CA 1
ATOM 1818 C C . ILE A 1 235 ? -2.292 -3.762 -4.914 1.00 96.94 235 ILE A C 1
ATOM 1820 O O . ILE A 1 235 ? -2.396 -2.707 -5.533 1.00 96.94 235 ILE A O 1
ATOM 1824 N N . LEU A 1 236 ? -1.183 -4.082 -4.242 1.00 97.38 236 LEU A N 1
ATOM 1825 C CA . LEU A 1 236 ? -0.027 -3.192 -4.143 1.00 97.38 236 LEU A CA 1
ATOM 1826 C C . LEU A 1 236 ? 0.596 -2.901 -5.515 1.00 97.38 236 LEU A C 1
ATOM 1828 O O . LEU A 1 236 ? 0.857 -1.745 -5.837 1.00 97.38 236 LEU A O 1
ATOM 1832 N N . GLU A 1 237 ? 0.798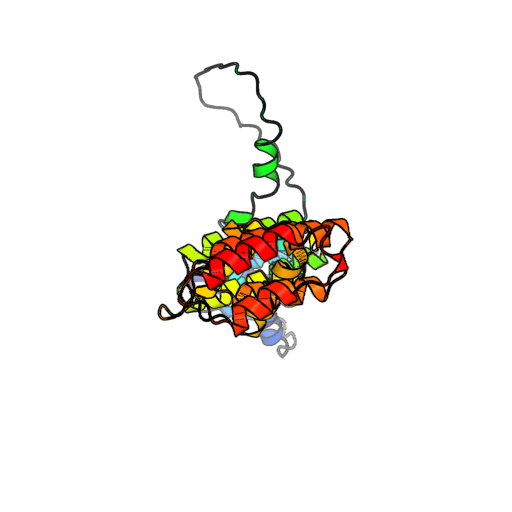 -3.933 -6.336 1.00 97.00 237 GLU A N 1
ATOM 1833 C CA . GLU A 1 237 ? 1.284 -3.785 -7.711 1.00 97.00 237 GLU A CA 1
ATOM 1834 C C . GLU A 1 237 ? 0.321 -2.941 -8.558 1.00 97.00 237 GLU A C 1
ATOM 1836 O O . GLU A 1 237 ? 0.775 -2.140 -9.371 1.00 97.00 237 GLU A O 1
ATOM 1841 N N . SER A 1 238 ? -0.992 -3.060 -8.331 1.00 96.00 238 SER A N 1
ATOM 1842 C CA . SER A 1 238 ? -1.993 -2.250 -9.028 1.00 96.00 238 SER A CA 1
ATOM 1843 C C . SER A 1 238 ? -1.949 -0.775 -8.630 1.00 96.00 238 SER A C 1
ATOM 1845 O O . SER A 1 238 ? -1.970 0.100 -9.499 1.00 96.00 238 SER A O 1
ATOM 1847 N N . LEU A 1 239 ? -1.808 -0.490 -7.331 1.00 96.69 239 LEU A N 1
ATOM 1848 C CA . LEU A 1 239 ? -1.646 0.874 -6.828 1.00 96.69 239 LEU A CA 1
ATOM 1849 C C . LEU A 1 239 ? -0.386 1.530 -7.397 1.00 96.69 239 LEU A C 1
ATOM 1851 O O . LEU A 1 239 ? -0.464 2.642 -7.915 1.00 96.69 239 LEU A O 1
ATOM 1855 N N . ILE A 1 240 ? 0.749 0.825 -7.363 1.00 97.12 240 ILE A N 1
ATOM 1856 C CA . ILE A 1 240 ? 2.021 1.323 -7.905 1.00 97.12 240 ILE A CA 1
ATOM 1857 C C . ILE A 1 240 ? 1.927 1.515 -9.419 1.00 97.12 240 ILE A C 1
ATOM 1859 O O . ILE A 1 240 ? 2.298 2.569 -9.930 1.00 97.12 240 ILE A O 1
ATOM 1863 N N . GLY A 1 241 ? 1.401 0.518 -10.135 1.00 96.25 241 GLY A N 1
ATOM 1864 C CA . GLY A 1 241 ? 1.245 0.574 -11.585 1.00 96.25 241 GLY A CA 1
ATOM 1865 C C . GLY A 1 241 ? 0.398 1.764 -12.029 1.00 96.25 241 GLY A C 1
ATOM 1866 O O . GLY A 1 241 ? 0.724 2.397 -13.021 1.00 96.25 241 GLY A O 1
ATOM 1867 N N . SER A 1 242 ? -0.630 2.143 -11.265 1.00 93.88 242 SER A N 1
ATOM 1868 C CA . SER A 1 242 ? -1.479 3.300 -11.591 1.00 93.88 242 SER A CA 1
ATOM 1869 C C . SER A 1 242 ? -0.793 4.670 -11.487 1.00 93.88 242 SER A C 1
ATOM 1871 O O . SER A 1 242 ? -1.357 5.653 -11.958 1.00 93.88 242 SER A O 1
ATOM 1873 N N . GLN A 1 243 ? 0.397 4.742 -10.883 1.00 94.69 243 GLN A N 1
ATOM 1874 C CA . GLN A 1 243 ? 1.171 5.977 -10.690 1.00 94.69 243 GLN A CA 1
ATOM 1875 C C . GLN A 1 243 ? 2.600 5.852 -11.238 1.00 94.69 243 GLN A C 1
ATOM 1877 O O . GLN A 1 243 ? 3.523 6.527 -10.772 1.00 94.69 243 GLN A O 1
ATOM 1882 N N . LEU A 1 244 ? 2.815 4.948 -12.201 1.00 96.00 244 LEU A N 1
ATOM 1883 C CA . LEU A 1 244 ? 4.142 4.670 -12.750 1.00 96.00 244 LEU A CA 1
ATOM 1884 C C . LEU A 1 244 ? 4.759 5.901 -13.441 1.00 96.00 244 LEU A C 1
ATOM 1886 O O . LEU A 1 244 ? 5.977 6.037 -13.474 1.00 96.00 244 LEU A O 1
ATOM 1890 N N . ASP A 1 245 ? 3.931 6.839 -13.910 1.00 95.75 245 ASP A N 1
ATOM 1891 C CA . ASP A 1 245 ? 4.332 8.135 -14.472 1.00 95.75 245 ASP A CA 1
ATOM 1892 C C . ASP A 1 245 ? 4.983 9.088 -13.452 1.00 95.75 245 ASP A C 1
ATOM 1894 O O . ASP A 1 245 ? 5.592 10.086 -13.844 1.00 95.75 245 ASP A O 1
ATOM 1898 N N . GLN A 1 246 ? 4.859 8.788 -12.156 1.00 95.50 246 GLN A N 1
ATOM 1899 C CA . GLN A 1 246 ? 5.470 9.529 -11.048 1.00 95.50 246 GLN A CA 1
ATOM 1900 C C . GLN A 1 246 ? 6.695 8.817 -10.451 1.00 95.50 246 GLN A C 1
ATOM 1902 O O . GLN A 1 246 ? 7.303 9.336 -9.513 1.00 95.50 246 GLN A O 1
ATOM 1907 N N . ALA A 1 247 ? 7.037 7.621 -10.937 1.00 97.19 247 ALA A N 1
ATOM 1908 C CA . ALA A 1 247 ? 8.149 6.837 -10.414 1.00 97.19 247 ALA A CA 1
ATOM 1909 C C . ALA A 1 247 ? 9.504 7.331 -10.948 1.00 97.19 247 ALA A C 1
ATOM 1911 O O . ALA A 1 247 ? 9.606 7.882 -12.044 1.00 97.19 247 ALA A O 1
ATOM 1912 N N . THR A 1 248 ? 10.561 7.099 -10.173 1.00 97.06 248 THR A N 1
ATOM 1913 C CA . THR A 1 248 ? 11.955 7.309 -10.590 1.00 97.06 248 THR A CA 1
ATOM 1914 C C . THR A 1 248 ? 12.640 5.981 -10.896 1.00 97.06 248 THR A C 1
ATOM 1916 O O . THR A 1 248 ? 12.163 4.923 -10.483 1.00 97.06 248 THR A O 1
ATOM 1919 N N . LEU A 1 249 ? 13.793 6.018 -11.574 1.00 97.25 249 LEU A N 1
ATOM 1920 C CA . LEU A 1 249 ? 14.580 4.811 -11.853 1.00 97.25 249 LEU A CA 1
ATOM 1921 C C . LEU A 1 249 ? 14.895 4.032 -10.562 1.00 97.25 249 LEU A C 1
ATOM 1923 O O . LEU A 1 249 ? 14.607 2.841 -10.486 1.00 97.25 249 LEU A O 1
ATOM 1927 N N . ASP A 1 250 ? 15.323 4.716 -9.496 1.00 96.19 250 ASP A N 1
ATOM 1928 C CA . ASP A 1 250 ? 15.585 4.117 -8.172 1.00 96.19 250 ASP A CA 1
ATOM 1929 C C . ASP A 1 250 ? 14.385 3.364 -7.575 1.00 96.19 250 ASP A C 1
ATOM 1931 O O . ASP A 1 250 ? 14.526 2.501 -6.703 1.00 96.19 250 ASP A O 1
ATOM 1935 N N . ASN A 1 251 ? 13.165 3.721 -7.981 1.00 96.31 251 ASN A N 1
ATOM 1936 C CA . ASN A 1 251 ? 11.966 3.011 -7.553 1.00 96.31 251 ASN A CA 1
ATOM 1937 C C . ASN A 1 251 ? 11.851 1.640 -8.238 1.00 96.31 251 ASN A C 1
ATOM 1939 O O . ASN A 1 251 ? 11.429 0.680 -7.594 1.00 96.31 251 ASN A O 1
ATOM 1943 N N . LEU A 1 252 ? 12.271 1.530 -9.502 1.00 96.19 252 LEU A N 1
ATOM 1944 C CA . LEU A 1 252 ? 12.228 0.299 -10.301 1.00 96.19 252 LEU A CA 1
ATOM 1945 C C . L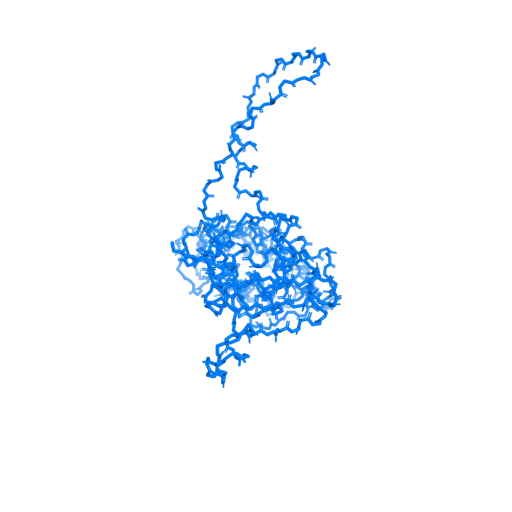EU A 1 252 ? 13.411 -0.641 -10.013 1.00 96.19 252 LEU A C 1
ATOM 1947 O O . LEU A 1 252 ? 13.282 -1.853 -10.204 1.00 96.19 252 LEU A O 1
ATOM 1951 N N . LEU A 1 253 ? 14.537 -0.110 -9.526 1.00 94.75 253 LEU A N 1
ATOM 1952 C CA . LEU A 1 253 ? 15.750 -0.866 -9.182 1.00 94.75 253 LEU A CA 1
ATOM 1953 C C . LEU A 1 253 ? 15.596 -1.662 -7.876 1.00 94.75 253 LEU A C 1
ATOM 1955 O O . LEU A 1 253 ? 16.249 -1.423 -6.862 1.00 94.75 253 LEU A O 1
ATOM 1959 N N . VAL A 1 254 ? 14.701 -2.647 -7.908 1.00 92.31 254 VAL A N 1
ATOM 1960 C CA . VAL A 1 254 ? 14.442 -3.575 -6.805 1.00 92.31 254 VAL A CA 1
ATOM 1961 C C . VAL A 1 254 ? 15.305 -4.829 -6.977 1.00 92.31 254 VAL A C 1
ATOM 1963 O O . VAL A 1 254 ? 15.191 -5.480 -8.019 1.00 92.31 254 VAL A O 1
ATOM 1966 N N . PRO A 1 255 ? 16.118 -5.224 -5.979 1.00 90.62 255 PRO A N 1
ATOM 1967 C CA . PRO A 1 255 ? 16.922 -6.440 -6.058 1.00 90.62 255 PRO A CA 1
ATOM 1968 C C . PRO A 1 255 ? 16.073 -7.698 -6.255 1.00 90.62 255 PRO A C 1
ATOM 1970 O O . PRO A 1 255 ? 14.981 -7.840 -5.695 1.00 90.62 255 PRO A O 1
ATOM 1973 N N . SER A 1 256 ? 16.584 -8.642 -7.040 1.00 87.81 256 SER A N 1
ATOM 1974 C CA . SER A 1 256 ? 15.911 -9.919 -7.269 1.00 87.81 256 SER A CA 1
ATOM 1975 C C . SER A 1 256 ? 15.874 -10.786 -5.997 1.00 87.81 256 SER A C 1
ATOM 1977 O O . SER A 1 256 ? 16.911 -11.016 -5.373 1.00 87.81 256 SER A O 1
ATOM 1979 N N . PRO A 1 257 ? 14.709 -11.344 -5.613 1.00 77.62 257 PRO A N 1
ATOM 1980 C CA . PRO A 1 257 ? 14.528 -12.041 -4.334 1.00 77.62 257 PRO A CA 1
ATOM 1981 C C . PRO A 1 257 ? 15.224 -13.410 -4.226 1.00 77.62 257 PRO A C 1
ATOM 1983 O O . PRO A 1 257 ? 15.142 -14.047 -3.177 1.00 77.62 257 PRO A O 1
ATOM 1986 N N . HIS A 1 258 ? 15.866 -13.911 -5.289 1.00 66.38 258 HIS A N 1
ATOM 1987 C CA . HIS A 1 258 ? 16.314 -15.311 -5.354 1.00 66.38 258 HIS A CA 1
ATOM 1988 C C . HIS A 1 258 ? 17.809 -15.532 -5.602 1.00 66.38 258 HIS A C 1
ATOM 1990 O O . HIS A 1 258 ? 18.200 -16.684 -5.766 1.00 66.38 258 HIS A O 1
ATOM 1996 N N . GLY A 1 259 ? 18.647 -14.487 -5.617 1.00 60.41 259 GLY A N 1
ATOM 1997 C CA . GLY A 1 259 ? 20.122 -14.593 -5.570 1.00 60.41 259 GLY A CA 1
ATOM 1998 C C . GLY A 1 259 ? 20.819 -15.441 -6.654 1.00 60.41 259 GLY A C 1
ATOM 1999 O O . GLY A 1 259 ? 22.031 -15.602 -6.609 1.00 60.41 259 GLY A O 1
ATOM 2000 N N . LYS A 1 260 ? 20.076 -16.009 -7.611 1.00 57.94 260 LYS A N 1
ATOM 2001 C CA . LYS A 1 260 ? 20.550 -16.885 -8.698 1.00 57.94 260 LYS A CA 1
ATOM 2002 C C . LYS A 1 260 ? 20.018 -16.447 -10.070 1.00 57.94 260 LYS A C 1
ATOM 2004 O O . LYS A 1 260 ? 19.836 -17.267 -10.965 1.00 57.94 260 LYS A O 1
ATOM 2009 N N . GLY A 1 261 ? 19.686 -15.172 -10.229 1.00 71.44 261 GLY A N 1
ATOM 2010 C CA . GLY A 1 261 ? 19.209 -14.612 -11.493 1.00 71.44 261 GLY A CA 1
ATOM 2011 C C . GLY A 1 261 ? 19.555 -13.135 -11.586 1.00 71.44 261 GLY A C 1
ATOM 2012 O O . GLY A 1 261 ? 20.356 -12.672 -10.782 1.00 71.44 261 GLY A O 1
ATOM 2013 N N . CYS A 1 262 ? 18.894 -12.437 -12.515 1.00 80.25 262 CYS A N 1
ATOM 2014 C CA . CYS A 1 262 ? 19.066 -11.005 -12.773 1.00 80.25 262 CYS A CA 1
ATOM 2015 C C . CYS A 1 262 ? 19.265 -10.197 -11.490 1.00 80.25 262 CYS A C 1
ATOM 2017 O O . CYS A 1 262 ? 18.552 -10.446 -10.512 1.00 80.25 262 CYS A O 1
ATOM 2019 N N . ILE A 1 263 ? 20.167 -9.219 -11.512 1.00 86.75 263 ILE A N 1
ATOM 2020 C CA . ILE A 1 263 ? 20.456 -8.320 -10.384 1.00 86.75 263 ILE A CA 1
ATOM 2021 C C . ILE A 1 263 ? 19.150 -7.672 -9.905 1.00 86.75 263 ILE A C 1
ATOM 2023 O O . ILE A 1 263 ? 18.834 -7.662 -8.710 1.00 86.75 263 ILE A O 1
ATOM 2027 N N . TYR A 1 264 ? 18.331 -7.233 -10.863 1.00 92.75 264 TYR A N 1
ATOM 2028 C CA . TYR A 1 264 ? 17.057 -6.570 -10.620 1.00 92.75 264 TYR A CA 1
ATOM 2029 C C . TYR A 1 264 ? 15.840 -7.460 -10.890 1.00 92.75 264 TYR A C 1
ATOM 2031 O O . TYR A 1 264 ? 15.840 -8.381 -11.714 1.00 92.75 264 TYR A O 1
ATOM 2039 N N . TYR A 1 265 ? 14.741 -7.160 -10.200 1.00 92.81 265 TYR A N 1
ATOM 2040 C CA . TYR A 1 265 ? 13.504 -7.926 -10.258 1.00 92.81 265 TYR A CA 1
ATOM 2041 C C . TYR A 1 265 ? 12.645 -7.568 -11.487 1.00 92.81 265 TYR A C 1
ATOM 2043 O O . TYR A 1 265 ? 11.516 -7.104 -11.365 1.00 92.81 265 TYR A O 1
ATOM 2051 N N . VAL A 1 266 ? 13.139 -7.869 -12.689 1.00 94.69 266 VAL A N 1
ATOM 2052 C CA . VAL A 1 266 ? 12.498 -7.535 -13.983 1.00 94.69 266 VAL A CA 1
ATOM 2053 C C . VAL A 1 266 ? 11.019 -7.940 -14.074 1.00 94.69 266 VAL A C 1
ATOM 2055 O O . VAL A 1 266 ? 10.179 -7.189 -14.564 1.00 94.69 266 VAL A O 1
ATOM 2058 N N . ASN A 1 267 ? 10.661 -9.116 -13.549 1.00 94.06 267 ASN A N 1
ATOM 2059 C CA . ASN A 1 267 ? 9.274 -9.593 -13.581 1.00 94.06 267 ASN A CA 1
ATOM 2060 C C . ASN A 1 267 ? 8.312 -8.690 -12.795 1.00 94.06 267 ASN A C 1
ATOM 2062 O O . ASN A 1 267 ? 7.120 -8.699 -13.085 1.00 94.06 267 ASN A O 1
ATOM 2066 N N . LEU A 1 268 ? 8.791 -7.979 -11.769 1.00 95.25 268 LEU A N 1
ATOM 2067 C CA . LEU A 1 268 ? 7.989 -7.008 -11.032 1.00 95.25 268 LEU A CA 1
ATOM 2068 C C . LEU A 1 268 ? 7.679 -5.803 -11.920 1.00 95.25 268 LEU A C 1
ATOM 2070 O O . LEU A 1 268 ? 6.509 -5.474 -12.076 1.00 95.25 268 LEU A O 1
ATOM 2074 N N . VAL A 1 269 ? 8.692 -5.222 -12.569 1.00 97.19 269 VAL A N 1
ATOM 2075 C CA . VAL A 1 269 ? 8.524 -4.070 -13.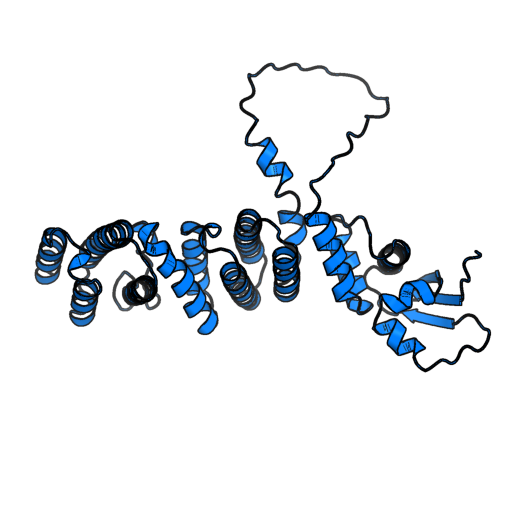473 1.00 97.19 269 VAL A CA 1
ATOM 2076 C C . VAL A 1 269 ? 7.546 -4.390 -14.606 1.00 97.19 269 VAL A C 1
ATOM 2078 O O . VAL A 1 269 ? 6.620 -3.621 -14.844 1.00 97.19 269 VAL A O 1
ATOM 2081 N N . LEU A 1 270 ? 7.649 -5.575 -15.218 1.00 97.19 270 LEU A N 1
ATOM 2082 C CA . LEU A 1 270 ? 6.687 -6.027 -16.234 1.00 97.19 270 LEU A CA 1
ATOM 2083 C C . LEU A 1 270 ? 5.242 -6.105 -15.703 1.00 97.19 270 LEU A C 1
ATOM 2085 O O . LEU A 1 270 ? 4.302 -5.779 -16.428 1.00 97.19 270 LEU A O 1
ATOM 2089 N N . ARG A 1 271 ? 5.033 -6.517 -14.443 1.00 96.94 271 ARG A N 1
ATOM 2090 C CA . ARG A 1 271 ? 3.691 -6.544 -13.828 1.00 96.94 271 ARG A CA 1
ATOM 2091 C C . ARG A 1 271 ? 3.169 -5.145 -13.508 1.00 96.94 271 ARG A C 1
ATOM 2093 O O . ARG A 1 271 ? 1.994 -4.885 -13.762 1.00 96.94 271 ARG A O 1
ATOM 2100 N N . LEU A 1 272 ? 4.027 -4.248 -13.016 1.00 97.69 272 LEU A N 1
ATOM 2101 C CA . LEU A 1 272 ? 3.675 -2.843 -12.778 1.00 97.69 272 LEU A CA 1
ATOM 2102 C C . LEU A 1 272 ? 3.259 -2.157 -14.081 1.00 97.69 272 LEU A C 1
ATOM 2104 O O . LEU A 1 272 ? 2.215 -1.512 -14.135 1.00 97.69 272 LEU A O 1
ATOM 2108 N N . LEU A 1 273 ? 4.027 -2.375 -15.148 1.00 97.31 273 LEU A N 1
ATOM 2109 C CA . LEU A 1 273 ? 3.748 -1.831 -16.470 1.00 97.31 273 LEU A CA 1
ATOM 2110 C C . LEU A 1 273 ? 2.452 -2.391 -17.064 1.00 97.31 273 LEU A C 1
ATOM 2112 O O . LEU A 1 273 ? 1.620 -1.636 -17.562 1.00 97.31 273 LEU A O 1
ATOM 2116 N N . LYS A 1 274 ? 2.218 -3.702 -16.929 1.00 96.31 274 LYS A N 1
ATOM 2117 C CA . LYS A 1 274 ? 0.935 -4.312 -17.306 1.00 96.31 274 LYS A CA 1
ATOM 2118 C C . LYS A 1 274 ? -0.236 -3.671 -16.557 1.00 96.31 274 LYS A C 1
ATOM 2120 O O . LYS A 1 274 ? -1.289 -3.458 -17.152 1.00 96.31 274 LYS A O 1
ATOM 2125 N N . SER A 1 275 ? -0.069 -3.367 -15.270 1.00 95.44 275 SER A N 1
ATOM 2126 C CA . SER A 1 275 ? -1.114 -2.688 -14.504 1.00 95.44 275 SER A CA 1
ATOM 2127 C C . SER A 1 275 ? -1.309 -1.231 -14.928 1.00 95.44 275 SER A C 1
ATOM 2129 O O . SER A 1 275 ? -2.451 -0.780 -14.943 1.00 95.44 275 SER A O 1
ATOM 2131 N N . PHE A 1 276 ? -0.242 -0.505 -15.272 1.00 96.12 276 PHE A N 1
ATOM 2132 C CA . PHE A 1 276 ? -0.330 0.856 -15.813 1.00 96.12 276 PHE A CA 1
ATOM 2133 C C . PHE A 1 276 ? -1.150 0.879 -17.111 1.00 96.12 276 PHE A C 1
ATOM 2135 O O . PHE A 1 276 ? -2.091 1.658 -17.249 1.00 96.12 276 PHE A O 1
ATOM 2142 N N . LEU A 1 277 ? -0.852 -0.049 -18.025 1.00 94.88 277 LEU A N 1
ATOM 2143 C CA . LEU A 1 277 ? -1.517 -0.160 -19.326 1.00 94.88 277 LEU A CA 1
ATOM 2144 C C . LEU A 1 277 ? -2.974 -0.637 -19.249 1.00 94.88 277 LEU A C 1
ATOM 2146 O O . LEU A 1 277 ? -3.727 -0.444 -20.198 1.00 94.88 277 LEU A O 1
ATOM 2150 N N . GLY A 1 278 ? -3.385 -1.244 -18.133 1.00 91.38 278 GLY A N 1
ATOM 2151 C CA . GLY A 1 278 ? -4.789 -1.572 -17.870 1.00 91.38 278 GLY A CA 1
ATOM 2152 C C . GLY A 1 278 ? -5.643 -0.371 -17.440 1.00 91.38 278 GLY A C 1
ATOM 2153 O O . GLY A 1 278 ? -6.856 -0.516 -17.299 1.00 91.38 278 GLY A O 1
ATOM 2154 N N . GLY A 1 279 ? -5.026 0.789 -17.188 1.00 86.81 279 GLY A N 1
ATOM 2155 C CA . GLY A 1 279 ? -5.693 2.020 -16.768 1.00 86.81 279 GLY A CA 1
ATOM 2156 C C . GLY A 1 279 ? -5.937 3.019 -17.902 1.00 86.81 279 GLY A C 1
ATOM 2157 O O . GLY A 1 279 ? -5.622 2.780 -19.063 1.00 86.81 279 GLY A O 1
ATOM 2158 N N . GLN A 1 280 ? -6.493 4.178 -17.540 1.00 83.81 280 GLN A N 1
ATOM 2159 C CA . GLN A 1 280 ? -6.557 5.349 -18.416 1.00 83.81 280 GLN A CA 1
ATOM 2160 C C . GLN A 1 280 ? -5.363 6.257 -18.124 1.00 83.81 280 GLN A C 1
ATOM 2162 O O . GLN A 1 280 ? -5.124 6.604 -16.968 1.00 83.81 280 GLN A O 1
ATOM 2167 N N . PHE A 1 281 ? -4.640 6.655 -19.165 1.00 87.50 281 PHE A N 1
ATOM 2168 C CA . PHE A 1 281 ? -3.473 7.528 -19.075 1.00 87.50 281 PHE A CA 1
ATOM 2169 C C . PHE A 1 281 ? -3.509 8.560 -20.201 1.00 87.50 281 PHE A C 1
ATOM 2171 O O . PHE A 1 281 ? -4.031 8.307 -21.290 1.00 87.50 281 PHE A O 1
ATOM 2178 N N . SER A 1 282 ? -2.944 9.739 -19.954 1.00 92.75 282 SER A N 1
ATOM 2179 C CA . SER A 1 282 ? -2.717 10.716 -21.016 1.00 92.75 282 SER A CA 1
ATOM 2180 C C . SER A 1 282 ? -1.522 10.310 -21.885 1.00 92.75 282 SER A C 1
ATOM 2182 O O . SER A 1 282 ? -0.629 9.576 -21.455 1.00 92.75 282 SER A O 1
ATOM 2184 N N . SER A 1 283 ? -1.443 10.867 -23.098 1.00 93.12 283 SER A N 1
ATOM 2185 C CA . SER A 1 283 ? -0.243 10.737 -23.941 1.00 93.12 283 SER A CA 1
ATOM 2186 C C . SER A 1 283 ? 1.023 11.205 -23.203 1.00 93.12 283 SER A C 1
ATOM 2188 O O . SER A 1 283 ? 2.071 10.574 -23.306 1.00 93.12 283 SER A O 1
ATOM 2190 N N . THR A 1 284 ? 0.922 12.255 -22.380 1.00 94.56 284 THR A N 1
ATOM 2191 C CA . THR A 1 284 ? 2.053 12.762 -21.589 1.00 94.56 284 THR A CA 1
ATOM 2192 C C . THR A 1 284 ? 2.505 11.789 -20.501 1.00 94.56 284 THR A C 1
ATOM 2194 O O . THR A 1 284 ? 3.706 11.637 -20.294 1.00 94.56 284 THR A O 1
ATOM 2197 N N . GLN A 1 285 ? 1.579 11.102 -19.827 1.00 95.31 285 GLN A N 1
ATOM 2198 C CA . GLN A 1 285 ? 1.912 10.071 -18.839 1.00 95.31 285 GLN A CA 1
ATOM 2199 C C . GLN A 1 285 ? 2.558 8.857 -19.502 1.00 95.31 285 GLN A C 1
ATOM 2201 O O . GLN A 1 285 ? 3.582 8.376 -19.025 1.00 95.31 285 GLN A O 1
ATOM 2206 N N . LEU A 1 286 ? 2.014 8.412 -20.638 1.00 96.00 286 LEU A N 1
ATOM 2207 C CA . LEU A 1 286 ? 2.568 7.295 -21.398 1.00 96.00 286 LEU A CA 1
ATOM 2208 C C . LEU A 1 286 ? 4.015 7.568 -21.837 1.00 96.00 286 LEU A C 1
ATOM 2210 O O . LEU A 1 286 ? 4.876 6.716 -21.640 1.00 96.00 286 LEU A O 1
ATOM 2214 N N . LYS A 1 287 ? 4.297 8.771 -22.354 1.00 95.56 287 LYS A N 1
ATOM 2215 C CA . LYS A 1 287 ? 5.654 9.185 -22.749 1.00 95.56 287 LYS A CA 1
ATOM 2216 C C . LYS A 1 287 ? 6.623 9.249 -21.566 1.00 95.56 287 LYS A C 1
ATOM 2218 O O . LYS A 1 287 ? 7.770 8.834 -21.697 1.00 95.56 287 LYS A O 1
ATOM 2223 N N . LYS A 1 288 ? 6.172 9.719 -20.394 1.00 96.31 288 LYS A N 1
ATOM 2224 C CA . LYS A 1 288 ? 6.986 9.699 -19.162 1.00 96.31 288 LYS A CA 1
ATOM 2225 C C . LYS A 1 288 ? 7.348 8.275 -18.746 1.00 96.31 288 LYS A C 1
ATOM 2227 O O . LYS A 1 288 ? 8.506 8.012 -18.434 1.00 96.31 288 LYS A O 1
ATOM 2232 N N . VAL A 1 289 ? 6.376 7.361 -18.772 1.00 97.31 289 VAL A N 1
ATOM 2233 C CA . VAL A 1 289 ? 6.614 5.944 -18.464 1.00 97.31 289 VAL A CA 1
ATOM 2234 C C . VAL A 1 289 ? 7.536 5.307 -19.501 1.00 97.31 289 VAL A C 1
ATOM 2236 O O . VAL A 1 289 ? 8.410 4.538 -19.119 1.00 97.31 289 VAL A O 1
ATOM 2239 N N . ALA A 1 290 ? 7.409 5.652 -20.785 1.00 96.88 290 ALA A N 1
ATOM 2240 C CA . ALA A 1 290 ? 8.321 5.176 -21.823 1.00 96.88 290 ALA A CA 1
ATOM 2241 C C . ALA A 1 290 ? 9.766 5.610 -21.575 1.00 96.88 290 ALA A C 1
ATOM 2243 O O . ALA A 1 290 ? 10.647 4.758 -21.539 1.00 96.88 290 ALA A O 1
ATOM 2244 N N . ALA A 1 291 ? 9.995 6.893 -21.288 1.00 96.31 291 ALA A N 1
ATOM 2245 C CA . ALA A 1 291 ? 11.327 7.392 -20.952 1.00 96.31 291 ALA A CA 1
ATOM 2246 C C . ALA A 1 291 ? 11.914 6.694 -19.709 1.00 96.31 291 ALA A C 1
ATOM 2248 O O . ALA A 1 291 ? 13.085 6.321 -19.699 1.00 96.31 291 ALA A O 1
ATOM 2249 N N . LEU A 1 292 ? 11.098 6.464 -18.674 1.00 97.56 292 LEU A N 1
ATOM 2250 C CA . LEU A 1 292 ? 11.511 5.715 -17.484 1.00 97.56 292 LEU A CA 1
ATOM 2251 C C . LEU A 1 292 ? 11.867 4.255 -17.812 1.00 97.56 292 LEU A C 1
ATOM 2253 O O . LEU A 1 292 ? 12.841 3.723 -17.281 1.00 97.56 292 LEU A O 1
ATOM 2257 N N . MET A 1 293 ? 11.084 3.607 -18.675 1.00 97.31 293 MET A N 1
ATOM 2258 C CA . MET A 1 293 ? 11.343 2.238 -19.112 1.00 97.31 293 MET A CA 1
ATOM 2259 C C . MET A 1 293 ? 12.613 2.140 -19.948 1.00 97.31 293 MET A C 1
ATOM 2261 O O . MET A 1 293 ? 13.359 1.188 -19.763 1.00 97.31 293 MET A O 1
ATOM 2265 N N . ASP A 1 294 ? 12.890 3.109 -20.814 1.00 96.25 294 ASP A N 1
ATOM 2266 C CA . ASP A 1 294 ? 14.106 3.114 -21.627 1.00 96.25 294 ASP A CA 1
ATOM 2267 C C . ASP A 1 294 ? 15.356 3.254 -20.734 1.00 96.25 294 ASP A C 1
ATOM 2269 O O . ASP A 1 294 ? 16.315 2.502 -20.905 1.00 96.25 294 ASP A O 1
ATOM 2273 N N . LEU A 1 295 ? 15.305 4.106 -19.695 1.00 97.19 295 LEU A N 1
ATOM 2274 C CA . LEU A 1 295 ? 16.347 4.173 -18.657 1.00 97.19 295 LEU A CA 1
ATOM 2275 C C . LEU A 1 295 ? 16.513 2.839 -17.917 1.00 97.19 295 LEU A C 1
ATOM 2277 O O . LEU A 1 295 ? 17.631 2.386 -17.688 1.00 97.19 295 LEU A O 1
ATOM 2281 N N . TYR A 1 296 ? 15.404 2.195 -17.549 1.00 97.75 296 TYR A N 1
ATOM 2282 C CA . TYR A 1 296 ? 15.447 0.902 -16.869 1.00 97.75 296 TYR A CA 1
ATOM 2283 C C . TYR A 1 296 ? 16.022 -0.207 -17.758 1.00 97.75 296 TYR A C 1
ATOM 2285 O O . TYR A 1 296 ? 16.807 -1.020 -17.280 1.00 97.75 296 TYR A O 1
ATOM 2293 N N . ILE A 1 297 ? 15.650 -0.249 -19.041 1.00 97.38 297 ILE A N 1
ATOM 2294 C CA . ILE A 1 297 ? 16.153 -1.235 -20.007 1.00 97.38 297 ILE A CA 1
ATOM 2295 C C . ILE A 1 297 ? 17.660 -1.058 -20.201 1.00 97.38 297 ILE A C 1
ATOM 2297 O O . ILE A 1 297 ? 18.379 -2.054 -20.178 1.00 97.38 297 ILE A O 1
ATOM 2301 N N . ALA A 1 298 ? 18.137 0.183 -20.320 1.00 96.81 298 ALA A N 1
ATOM 2302 C CA . ALA A 1 298 ? 19.565 0.481 -20.390 1.00 96.81 298 ALA A CA 1
ATOM 2303 C C . ALA A 1 298 ? 20.321 0.025 -19.130 1.00 96.81 298 ALA A C 1
ATOM 2305 O O . ALA A 1 298 ? 21.400 -0.544 -19.248 1.00 96.81 298 ALA A O 1
ATOM 2306 N N . GLU A 1 299 ? 19.740 0.201 -17.939 1.00 97.06 299 GLU A N 1
ATOM 2307 C CA . GLU A 1 299 ? 20.360 -0.217 -16.671 1.00 97.06 299 GLU A CA 1
ATOM 2308 C C . GLU A 1 299 ? 20.460 -1.745 -16.527 1.00 97.06 299 GLU A C 1
ATOM 2310 O O . GLU A 1 299 ? 21.416 -2.259 -15.951 1.00 97.06 299 GLU A O 1
ATOM 2315 N N . VAL A 1 300 ? 19.484 -2.501 -17.045 1.00 96.06 300 VAL A N 1
ATOM 2316 C CA . VAL A 1 300 ? 19.496 -3.975 -16.959 1.00 96.06 300 VAL A CA 1
ATOM 2317 C C . VAL A 1 300 ? 20.189 -4.656 -18.139 1.00 96.06 300 VAL A C 1
ATOM 2319 O O . VAL A 1 300 ? 20.463 -5.850 -18.051 1.00 96.06 300 VAL A O 1
ATOM 2322 N N . ALA A 1 301 ? 20.454 -3.943 -19.237 1.00 96.56 301 ALA A N 1
ATOM 2323 C CA . ALA A 1 301 ? 21.083 -4.499 -20.436 1.00 96.56 301 ALA A CA 1
ATOM 2324 C C . ALA A 1 301 ? 22.469 -5.131 -20.178 1.00 96.56 301 ALA A C 1
ATOM 2326 O O . ALA A 1 301 ? 22.695 -6.227 -20.683 1.00 96.56 301 ALA A O 1
ATOM 2327 N N . PRO A 1 302 ? 23.362 -4.552 -19.347 1.00 95.31 302 PRO A N 1
ATOM 2328 C CA . PRO A 1 302 ? 24.667 -5.147 -19.047 1.00 95.31 302 PRO A CA 1
ATOM 2329 C C . PRO A 1 302 ? 24.625 -6.449 -18.221 1.00 95.31 302 PRO A C 1
ATOM 2331 O O . PRO A 1 302 ? 25.665 -7.050 -17.950 1.00 95.31 302 PRO A O 1
ATOM 2334 N N . ASP A 1 303 ? 23.455 -6.861 -17.723 1.00 93.38 303 ASP A N 1
ATOM 2335 C CA . ASP A 1 303 ? 23.324 -8.018 -16.837 1.00 93.38 303 ASP A CA 1
ATOM 2336 C C . ASP A 1 303 ? 23.387 -9.334 -17.630 1.00 93.38 303 ASP A C 1
ATOM 2338 O O . ASP A 1 303 ? 22.398 -9.774 -18.217 1.00 93.38 303 ASP A O 1
ATOM 2342 N N . SER A 1 304 ? 24.525 -10.030 -17.557 1.00 91.00 304 SER A N 1
ATOM 2343 C CA . SER A 1 304 ? 24.749 -11.328 -18.220 1.00 91.00 304 SER A CA 1
ATOM 2344 C C . SER A 1 304 ? 23.785 -12.439 -17.789 1.00 91.00 304 SER A C 1
ATOM 2346 O O . SER A 1 304 ? 23.641 -13.462 -18.462 1.00 91.00 304 SER A O 1
ATOM 2348 N N . SER A 1 305 ? 23.083 -12.264 -16.667 1.00 91.12 305 SER A N 1
ATOM 2349 C CA . SER A 1 305 ? 22.069 -13.207 -16.196 1.00 91.12 305 SER A CA 1
ATOM 2350 C C . SER A 1 305 ? 20.647 -12.860 -16.668 1.00 91.12 305 SER A C 1
ATOM 2352 O O . SER A 1 305 ? 19.690 -13.608 -16.399 1.00 91.12 305 SER A O 1
ATOM 2354 N N . LEU A 1 306 ? 20.474 -11.751 -17.395 1.00 93.12 306 LEU A N 1
ATOM 2355 C CA . LEU A 1 306 ? 19.218 -11.369 -18.028 1.00 93.12 306 LEU A CA 1
ATOM 2356 C C . LEU A 1 306 ? 18.947 -12.230 -19.263 1.00 93.12 306 LEU A C 1
ATOM 2358 O O . LEU A 1 306 ? 19.620 -12.161 -20.282 1.00 93.12 306 LEU A O 1
ATOM 2362 N N . LYS A 1 307 ? 17.894 -13.048 -19.184 1.00 92.69 307 LYS A N 1
ATOM 2363 C CA . LYS A 1 307 ? 17.490 -13.925 -20.291 1.00 92.69 307 LYS A CA 1
ATOM 2364 C C . LYS A 1 307 ? 16.947 -13.121 -21.484 1.00 92.69 307 LYS A C 1
ATOM 2366 O O . LYS A 1 307 ? 16.117 -12.235 -21.246 1.00 92.69 307 LYS A O 1
ATOM 2371 N N . PRO A 1 308 ? 17.219 -13.541 -22.737 1.00 95.12 308 PRO A N 1
ATOM 2372 C CA . PRO A 1 308 ? 16.721 -12.851 -23.932 1.00 95.12 308 PRO A CA 1
ATOM 2373 C C . PRO A 1 308 ? 15.202 -12.683 -23.943 1.00 95.12 308 PRO A C 1
ATOM 2375 O O . PRO A 1 308 ? 14.682 -11.621 -24.264 1.00 95.12 308 PRO A O 1
ATOM 2378 N N . THR A 1 309 ? 14.463 -13.695 -23.478 1.00 95.38 309 THR A N 1
ATOM 2379 C CA . THR A 1 309 ? 12.994 -13.640 -23.395 1.00 95.38 309 THR A CA 1
ATOM 2380 C C . THR A 1 309 ? 12.486 -12.510 -22.500 1.00 95.38 309 THR A C 1
ATOM 2382 O O . THR A 1 309 ? 11.411 -11.975 -22.744 1.00 95.38 309 THR A O 1
ATOM 2385 N N . LYS A 1 310 ? 13.226 -12.160 -21.439 1.00 94.69 310 LYS A N 1
ATOM 2386 C CA . LYS A 1 310 ? 12.864 -11.055 -20.542 1.00 94.69 310 LYS A CA 1
ATOM 2387 C C . LYS A 1 310 ? 13.252 -9.707 -21.136 1.00 94.69 310 LYS A C 1
ATOM 2389 O O . LYS A 1 310 ? 12.472 -8.773 -21.006 1.00 94.69 310 LYS A O 1
ATOM 2394 N N . PHE A 1 311 ? 14.417 -9.626 -21.779 1.00 96.44 311 PHE A N 1
ATOM 2395 C CA . PHE A 1 311 ? 14.858 -8.414 -22.466 1.00 96.44 311 PHE A CA 1
ATOM 2396 C C . PHE A 1 311 ? 13.866 -8.021 -23.571 1.00 96.44 311 PHE A C 1
ATOM 2398 O O . PHE A 1 311 ? 13.317 -6.923 -23.552 1.00 96.44 311 PHE A O 1
ATOM 2405 N N . VAL A 1 312 ? 13.507 -8.972 -24.442 1.00 96.94 312 VAL A N 1
ATOM 2406 C CA . VAL A 1 312 ? 12.482 -8.775 -25.481 1.00 96.94 312 VAL A CA 1
ATOM 2407 C C . VAL A 1 312 ? 11.140 -8.372 -24.872 1.00 96.94 312 VAL A C 1
ATOM 2409 O O . VAL A 1 312 ? 10.489 -7.459 -25.373 1.00 96.94 312 VAL A O 1
ATOM 2412 N N . ALA A 1 313 ? 10.731 -9.006 -23.766 1.00 97.38 313 ALA A N 1
ATOM 2413 C CA . ALA A 1 313 ? 9.490 -8.645 -23.089 1.00 97.38 313 ALA A CA 1
ATOM 2414 C C . ALA A 1 313 ? 9.495 -7.199 -22.573 1.00 97.38 313 ALA A C 1
ATOM 2416 O O . ALA A 1 313 ? 8.447 -6.570 -22.609 1.00 97.38 313 ALA A O 1
ATOM 2417 N N . LEU A 1 314 ? 10.633 -6.667 -22.109 1.00 97.06 314 LEU A N 1
ATOM 2418 C CA . LEU A 1 314 ? 10.744 -5.269 -21.681 1.00 97.06 314 LEU A CA 1
ATOM 2419 C C . LEU A 1 314 ? 10.621 -4.303 -22.862 1.00 97.06 314 LEU A C 1
ATOM 2421 O O . LEU A 1 314 ? 9.837 -3.357 -22.794 1.00 97.06 314 LEU A O 1
ATOM 2425 N N . VAL A 1 315 ? 11.355 -4.565 -23.945 1.00 96.25 315 VAL A N 1
ATOM 2426 C CA . VAL A 1 315 ? 11.350 -3.725 -25.153 1.00 96.25 315 VAL A CA 1
ATOM 2427 C C . VAL A 1 315 ? 9.951 -3.667 -25.777 1.00 96.25 315 VAL A C 1
ATOM 2429 O O . VAL A 1 315 ? 9.472 -2.590 -26.127 1.00 96.25 315 VAL A O 1
ATOM 2432 N N . ALA A 1 316 ? 9.259 -4.807 -25.835 1.00 95.56 316 ALA A N 1
ATOM 2433 C CA . ALA A 1 316 ? 7.931 -4.931 -26.435 1.00 95.56 316 ALA A CA 1
ATOM 2434 C C . ALA A 1 316 ? 6.763 -4.576 -25.490 1.00 95.56 316 ALA A C 1
ATOM 2436 O O . ALA A 1 316 ? 5.604 -4.716 -25.876 1.00 95.56 316 ALA A O 1
ATOM 2437 N N . ALA A 1 317 ? 7.022 -4.170 -24.241 1.00 95.62 317 ALA A N 1
ATOM 2438 C CA . ALA A 1 317 ? 5.953 -4.017 -23.252 1.00 95.62 317 ALA A CA 1
ATOM 2439 C C . ALA A 1 317 ? 5.078 -2.768 -23.445 1.00 95.62 317 ALA A C 1
ATOM 2441 O O . ALA A 1 317 ? 3.960 -2.735 -22.934 1.00 95.62 317 ALA A O 1
ATOM 2442 N N . LEU A 1 318 ? 5.578 -1.741 -24.133 1.00 95.38 318 LEU A N 1
ATOM 2443 C CA . LEU A 1 318 ? 4.875 -0.477 -24.373 1.00 95.38 318 LEU A CA 1
ATOM 2444 C C . LEU A 1 318 ? 4.440 -0.366 -25.842 1.00 95.38 318 LEU A C 1
ATOM 2446 O O . LEU A 1 318 ? 5.191 -0.807 -26.709 1.00 95.38 318 LEU A O 1
ATOM 2450 N N . PRO A 1 319 ? 3.276 0.247 -26.134 1.00 93.31 319 PRO A N 1
ATOM 2451 C CA . PRO A 1 319 ? 2.823 0.457 -27.507 1.00 93.31 319 PRO A CA 1
ATOM 2452 C C . PRO A 1 319 ? 3.696 1.481 -28.240 1.00 93.31 319 PRO A C 1
ATOM 2454 O O . PRO A 1 319 ? 4.245 2.389 -27.614 1.00 93.31 319 PRO A O 1
ATOM 2457 N N . ASP A 1 320 ? 3.734 1.409 -29.571 1.00 89.12 320 ASP A N 1
ATOM 2458 C CA . ASP A 1 320 ? 4.573 2.290 -30.397 1.00 89.12 320 ASP A CA 1
ATOM 2459 C C . ASP A 1 320 ? 4.259 3.780 -30.200 1.00 89.12 320 ASP A C 1
ATOM 2461 O O . ASP A 1 320 ? 5.151 4.623 -30.218 1.00 89.12 320 ASP A O 1
ATOM 2465 N N . SER A 1 321 ? 2.996 4.113 -29.913 1.00 90.69 321 SER A N 1
ATOM 2466 C CA . SER A 1 321 ? 2.549 5.483 -29.624 1.00 90.69 321 SER A CA 1
ATOM 2467 C C . SER A 1 321 ? 3.143 6.081 -28.343 1.00 90.69 321 SER A C 1
ATOM 2469 O O . SER A 1 321 ? 2.942 7.265 -28.067 1.00 90.69 321 SER A O 1
ATOM 2471 N N . ALA A 1 322 ? 3.797 5.267 -27.509 1.00 93.44 322 ALA A N 1
ATOM 2472 C CA . ALA A 1 322 ? 4.439 5.708 -26.277 1.00 93.44 322 ALA A CA 1
ATOM 2473 C C . ALA A 1 322 ? 5.762 6.440 -26.528 1.00 93.44 322 ALA A C 1
ATOM 2475 O O . ALA A 1 322 ? 6.235 7.142 -25.633 1.00 93.44 322 ALA A O 1
ATOM 2476 N N . ARG A 1 323 ? 6.356 6.276 -27.716 1.00 92.69 323 ARG A N 1
ATOM 2477 C CA . ARG A 1 323 ? 7.705 6.743 -28.032 1.00 92.69 323 ARG A CA 1
ATOM 2478 C C . ARG A 1 323 ? 7.717 7.648 -29.253 1.00 92.69 323 ARG A C 1
ATOM 2480 O O . ARG A 1 323 ? 7.071 7.366 -30.253 1.00 92.69 323 ARG A O 1
ATOM 2487 N N . ASP A 1 324 ? 8.506 8.714 -29.159 1.00 90.06 324 ASP A N 1
ATOM 2488 C CA . ASP A 1 324 ? 8.815 9.588 -30.296 1.00 90.06 324 ASP A CA 1
ATOM 2489 C C . ASP A 1 324 ? 10.110 9.149 -31.014 1.00 90.06 324 ASP A C 1
ATOM 2491 O O . ASP A 1 324 ? 10.289 9.438 -32.193 1.00 90.06 324 ASP A O 1
ATOM 2495 N N . SER A 1 325 ? 11.001 8.432 -30.315 1.00 92.12 325 SER A N 1
ATOM 2496 C CA . SER A 1 325 ? 12.231 7.832 -30.847 1.00 92.12 325 SER A CA 1
ATOM 2497 C C . SER A 1 325 ? 12.509 6.484 -30.167 1.00 92.12 325 SER A C 1
ATOM 2499 O O . SER A 1 325 ? 12.041 6.236 -29.055 1.00 92.12 325 SER A O 1
ATOM 2501 N N . TYR A 1 326 ? 13.279 5.626 -30.838 1.00 93.25 326 TYR A N 1
ATOM 2502 C CA . TYR A 1 326 ? 13.715 4.308 -30.361 1.00 93.25 326 TYR A CA 1
ATOM 2503 C C . TYR A 1 326 ? 15.221 4.244 -30.067 1.00 93.25 326 TYR A C 1
ATOM 2505 O O . TYR A 1 326 ? 15.726 3.171 -29.742 1.00 93.25 326 TYR A O 1
ATOM 2513 N N . ASP A 1 327 ? 15.941 5.367 -30.141 1.00 93.31 327 ASP A N 1
ATOM 2514 C CA . ASP A 1 327 ? 17.404 5.400 -29.988 1.00 93.31 327 ASP A CA 1
ATOM 2515 C C . ASP A 1 327 ? 17.870 4.784 -28.660 1.00 93.31 327 ASP A C 1
ATOM 2517 O O . ASP A 1 327 ? 18.812 3.995 -28.643 1.00 93.31 327 ASP A O 1
ATOM 2521 N N . GLY A 1 328 ? 17.159 5.060 -27.559 1.00 91.75 328 GLY A N 1
ATOM 2522 C CA . GLY A 1 328 ? 17.471 4.481 -26.247 1.00 91.75 328 GLY A CA 1
ATOM 2523 C C . GLY A 1 328 ? 17.315 2.957 -26.200 1.00 91.75 328 GLY A C 1
ATOM 2524 O O . GLY A 1 328 ? 18.121 2.270 -25.576 1.00 91.75 328 GLY A O 1
ATOM 2525 N N . ILE A 1 329 ? 16.325 2.406 -26.911 1.00 94.19 329 ILE A N 1
ATOM 2526 C CA . ILE A 1 329 ? 16.145 0.952 -27.037 1.00 94.19 329 ILE A CA 1
ATOM 2527 C C . ILE A 1 329 ? 17.256 0.346 -27.888 1.00 94.19 329 ILE A C 1
ATOM 2529 O O . ILE A 1 329 ? 17.789 -0.701 -27.519 1.00 94.19 329 ILE A O 1
ATOM 2533 N N . TYR A 1 330 ? 17.603 0.972 -29.016 1.00 95.31 330 TYR A N 1
ATOM 2534 C CA . TYR A 1 330 ? 18.678 0.477 -29.874 1.00 95.31 330 TYR A CA 1
ATOM 2535 C C . TYR A 1 330 ? 20.012 0.474 -29.132 1.00 95.31 330 TYR A C 1
ATOM 2537 O O . TYR A 1 330 ? 20.701 -0.541 -29.155 1.00 95.31 330 TYR A O 1
ATOM 2545 N N . GLN A 1 331 ? 20.317 1.540 -28.389 1.00 95.44 331 GLN A N 1
ATOM 2546 C CA . GLN A 1 331 ? 21.505 1.609 -27.543 1.00 95.44 331 GLN A CA 1
ATOM 2547 C C . GLN A 1 331 ? 21.515 0.506 -26.478 1.00 95.44 331 GLN A C 1
ATOM 2549 O O . GLN A 1 331 ? 22.513 -0.187 -26.315 1.00 95.44 331 GLN A O 1
ATOM 2554 N N . ALA A 1 332 ? 20.406 0.304 -25.763 1.00 96.69 332 ALA A N 1
ATOM 2555 C CA . ALA A 1 332 ? 20.335 -0.757 -24.763 1.00 96.69 332 ALA A CA 1
ATOM 2556 C C . ALA A 1 332 ? 20.413 -2.163 -25.384 1.00 96.69 332 ALA A C 1
ATOM 2558 O O . ALA A 1 332 ? 20.916 -3.087 -24.754 1.00 96.69 332 ALA A O 1
ATOM 2559 N N . THR A 1 333 ? 19.924 -2.337 -26.614 1.00 96.56 333 THR A N 1
ATOM 2560 C CA . THR A 1 333 ? 20.020 -3.605 -27.352 1.00 96.56 333 THR A CA 1
ATOM 2561 C C . THR A 1 333 ? 21.455 -3.895 -27.763 1.00 96.56 333 THR A C 1
ATOM 2563 O O . THR A 1 333 ? 21.894 -5.028 -27.608 1.00 96.56 333 THR A O 1
ATOM 2566 N N . ASP A 1 334 ? 22.180 -2.886 -28.242 1.00 96.69 334 ASP A N 1
ATOM 2567 C CA . ASP A 1 334 ? 23.603 -2.987 -28.570 1.00 96.69 334 ASP A CA 1
ATOM 2568 C C . ASP A 1 334 ? 24.404 -3.439 -27.339 1.00 96.69 334 ASP A C 1
ATOM 2570 O O . ASP A 1 334 ? 25.017 -4.502 -27.359 1.00 96.69 334 ASP A O 1
ATOM 2574 N N . ILE A 1 335 ? 24.227 -2.742 -26.207 1.00 96.38 335 ILE A N 1
ATOM 2575 C CA . ILE A 1 335 ? 24.830 -3.108 -24.913 1.00 96.38 335 ILE A CA 1
ATOM 2576 C C . ILE A 1 335 ? 24.475 -4.546 -24.507 1.00 96.38 335 ILE A C 1
ATOM 2578 O O . ILE A 1 335 ? 25.338 -5.285 -24.050 1.00 96.38 335 ILE A O 1
ATOM 2582 N N . TYR A 1 336 ? 23.214 -4.962 -24.660 1.00 96.06 336 TYR A N 1
ATOM 2583 C CA . TYR A 1 336 ? 22.775 -6.312 -24.289 1.00 96.06 336 TYR A CA 1
ATOM 2584 C C . TYR A 1 336 ? 23.414 -7.412 -25.152 1.00 96.06 336 TYR A C 1
ATOM 2586 O O . TYR A 1 336 ? 23.610 -8.525 -24.671 1.00 96.06 336 TYR A O 1
ATOM 2594 N N . LEU A 1 337 ? 23.708 -7.128 -26.424 1.00 94.94 337 LEU A N 1
ATOM 2595 C CA . LEU A 1 337 ? 24.327 -8.082 -27.350 1.00 94.94 337 LEU A CA 1
ATOM 2596 C C . LEU A 1 337 ? 25.850 -8.180 -27.187 1.00 94.94 337 LEU A C 1
ATOM 2598 O O . LEU A 1 337 ? 26.436 -9.165 -27.635 1.00 94.94 337 LEU A O 1
ATOM 2602 N N . GLU A 1 338 ? 26.482 -7.182 -26.568 1.00 92.00 338 GLU A N 1
ATOM 2603 C CA . GLU A 1 338 ? 27.922 -7.169 -26.281 1.00 92.00 338 GLU A CA 1
ATOM 2604 C C . GLU A 1 338 ? 28.323 -8.017 -25.056 1.00 92.00 338 GLU A C 1
ATOM 2606 O O . GLU A 1 338 ? 29.511 -8.293 -24.872 1.00 92.00 338 GLU A O 1
ATOM 2611 N N . VAL A 1 339 ? 27.355 -8.425 -24.225 1.00 77.69 339 VAL A N 1
ATOM 2612 C CA . VAL A 1 339 ? 27.547 -9.149 -22.948 1.00 77.69 339 VAL A CA 1
ATOM 2613 C C . VAL A 1 339 ? 27.500 -10.665 -23.122 1.00 77.69 339 VAL A C 1
ATOM 2615 O O . VAL A 1 339 ? 28.354 -11.346 -22.506 1.00 77.69 339 VAL A O 1
#